Protein AF-A0A1C2DD73-F1 (afdb_monomer)

Radius of gyration: 25.6 Å; Cα contacts (8 Å, |Δi|>4): 747; chains: 1; bounding box: 49×40×92 Å

Structure (mmCIF, N/CA/C/O backbone):
data_AF-A0A1C2DD73-F1
#
_entry.id   AF-A0A1C2DD73-F1
#
loop_
_atom_site.group_PDB
_atom_site.id
_atom_site.type_symbol
_atom_site.label_atom_id
_atom_site.label_alt_id
_atom_site.label_comp_id
_atom_site.label_asym_id
_atom_site.label_entity_id
_atom_site.label_seq_id
_atom_site.pdbx_PDB_ins_code
_atom_site.Cartn_x
_atom_site.Cartn_y
_atom_site.Cartn_z
_atom_site.occupancy
_atom_site.B_iso_or_equiv
_atom_site.auth_seq_id
_atom_site.auth_comp_id
_atom_site.auth_asym_id
_atom_site.auth_atom_id
_atom_site.pdbx_PDB_model_num
ATOM 1 N N . MET A 1 1 ? -9.742 -25.970 50.877 1.00 41.66 1 MET A N 1
ATOM 2 C CA . MET A 1 1 ? -8.625 -25.247 51.519 1.00 41.66 1 MET A CA 1
ATOM 3 C C . MET A 1 1 ? -9.182 -23.904 51.974 1.00 41.66 1 MET A C 1
ATOM 5 O O . MET A 1 1 ? -9.379 -23.023 51.153 1.00 41.66 1 MET A O 1
ATOM 9 N N . THR A 1 2 ? -9.609 -23.800 53.231 1.00 45.81 2 THR A N 1
ATOM 10 C CA . THR A 1 2 ? -10.136 -22.557 53.817 1.00 45.81 2 THR A CA 1
ATOM 11 C C . THR A 1 2 ? -8.989 -21.561 53.948 1.00 45.81 2 THR A C 1
ATOM 13 O O . THR A 1 2 ? -8.053 -21.795 54.710 1.00 45.81 2 THR A O 1
ATOM 16 N N . THR A 1 3 ? -9.012 -20.492 53.158 1.00 54.25 3 THR A N 1
ATOM 17 C CA . THR A 1 3 ? -7.987 -19.444 53.168 1.00 54.25 3 THR A CA 1
ATOM 18 C C . THR A 1 3 ? -7.961 -18.747 54.530 1.00 54.25 3 THR A C 1
ATOM 20 O O . THR A 1 3 ? -8.905 -18.050 54.897 1.00 54.25 3 THR A O 1
ATOM 23 N N . LEU A 1 4 ? -6.869 -18.956 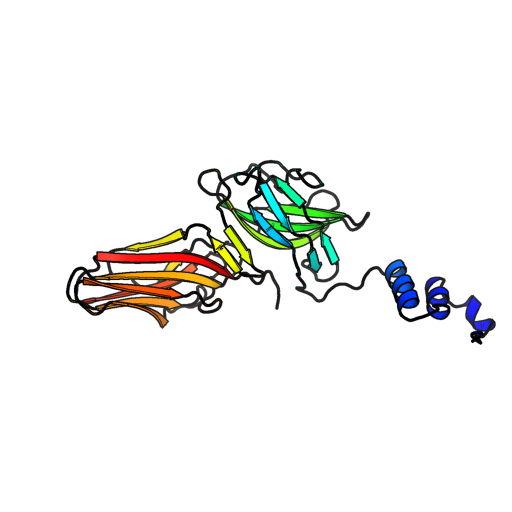55.272 1.00 55.84 4 LEU A N 1
ATOM 24 C CA . LEU A 1 4 ? -6.509 -18.297 56.532 1.00 55.84 4 LEU A CA 1
ATOM 25 C C . LEU A 1 4 ? -6.153 -16.822 56.283 1.00 55.84 4 LEU A C 1
ATOM 27 O O . LEU A 1 4 ? -5.000 -16.413 56.404 1.00 55.84 4 LEU A O 1
ATOM 31 N N . LEU A 1 5 ? -7.126 -16.013 55.875 1.00 61.28 5 LEU A N 1
ATOM 32 C CA . LEU A 1 5 ? -6.920 -14.576 55.734 1.00 61.28 5 LEU A CA 1
ATOM 33 C C . LEU A 1 5 ? -7.122 -13.919 57.092 1.00 61.28 5 LEU A C 1
ATOM 35 O O . LEU A 1 5 ? -8.183 -14.049 57.698 1.00 61.28 5 LEU A O 1
ATOM 39 N N . ASN A 1 6 ? -6.088 -13.234 57.576 1.00 67.19 6 ASN A N 1
ATOM 40 C CA . ASN A 1 6 ? -6.137 -12.510 58.838 1.00 67.19 6 ASN A CA 1
ATOM 41 C C . ASN A 1 6 ? -7.285 -11.475 58.794 1.00 67.19 6 ASN A C 1
ATOM 43 O O . ASN A 1 6 ? -7.230 -10.555 57.970 1.00 67.19 6 ASN A O 1
ATOM 47 N N . PRO A 1 7 ? -8.301 -11.583 59.673 1.00 62.47 7 PRO A N 1
ATOM 48 C CA . PRO A 1 7 ? -9.458 -10.688 59.681 1.00 62.47 7 PRO A CA 1
ATOM 49 C C . PRO A 1 7 ? -9.082 -9.210 59.829 1.00 62.47 7 PRO A C 1
ATOM 51 O O . PRO A 1 7 ? -9.769 -8.343 59.291 1.00 62.47 7 PRO A O 1
ATOM 54 N N . ASN A 1 8 ? -7.953 -8.926 60.487 1.00 62.19 8 ASN A N 1
ATOM 55 C CA . ASN A 1 8 ? -7.470 -7.567 60.728 1.00 62.19 8 ASN A CA 1
ATOM 56 C C . ASN A 1 8 ? -6.889 -6.892 59.473 1.00 62.19 8 ASN A C 1
ATOM 58 O O . ASN A 1 8 ? -6.760 -5.672 59.457 1.00 62.19 8 ASN A O 1
ATOM 62 N N . LEU A 1 9 ? -6.568 -7.648 58.413 1.00 56.62 9 LEU A N 1
ATOM 63 C CA . LEU A 1 9 ? -6.134 -7.087 57.125 1.00 56.62 9 LEU A CA 1
ATOM 64 C C . LEU A 1 9 ? -7.297 -6.858 56.148 1.00 56.62 9 LEU A C 1
ATOM 66 O O . LEU A 1 9 ? -7.172 -6.048 55.235 1.00 56.62 9 LEU A O 1
ATOM 70 N N . ILE A 1 10 ? -8.452 -7.507 56.340 1.00 57.34 10 ILE A N 1
ATOM 71 C CA . ILE A 1 10 ? -9.591 -7.437 55.403 1.00 57.34 10 ILE A CA 1
ATOM 72 C C . ILE A 1 10 ? -10.180 -6.019 55.309 1.00 57.34 10 ILE A C 1
ATOM 74 O O . ILE A 1 10 ? -10.661 -5.635 54.246 1.00 57.34 10 ILE A O 1
ATOM 78 N N . GLY A 1 11 ? -10.106 -5.227 56.383 1.00 59.72 11 GLY A N 1
ATOM 79 C CA . GLY A 1 11 ? -10.574 -3.835 56.401 1.00 59.72 11 GLY A CA 1
ATOM 80 C C . GLY A 1 11 ? -9.663 -2.832 55.680 1.00 59.72 11 GLY A C 1
ATOM 81 O O . GLY A 1 11 ? -10.076 -1.697 55.469 1.00 59.72 11 GLY A O 1
ATOM 82 N N . GLN A 1 12 ? -8.443 -3.231 55.302 1.00 64.88 12 GLN A N 1
ATOM 83 C CA . GLN A 1 12 ? -7.447 -2.367 54.649 1.00 64.88 12 GLN A CA 1
ATOM 84 C C . GLN A 1 12 ? -7.243 -2.695 53.160 1.00 64.88 12 GLN A C 1
ATOM 86 O O . GLN A 1 12 ? -6.507 -1.996 52.466 1.00 64.88 12 GLN A O 1
ATOM 91 N N . ILE A 1 13 ? -7.876 -3.759 52.656 1.00 69.19 13 ILE A N 1
ATOM 92 C CA . ILE A 1 13 ? -7.690 -4.255 51.289 1.00 69.19 13 ILE A CA 1
ATOM 93 C C . ILE A 1 13 ? -8.798 -3.700 50.385 1.00 69.19 13 ILE A C 1
ATOM 95 O O . ILE A 1 13 ? -9.981 -3.758 50.719 1.00 69.19 13 ILE A O 1
ATOM 99 N N . THR A 1 14 ? -8.422 -3.178 49.214 1.00 78.50 14 THR A N 1
ATOM 100 C CA . THR A 1 14 ? -9.373 -2.676 48.209 1.00 78.50 14 THR A CA 1
ATOM 101 C C . THR A 1 14 ? -10.314 -3.784 47.721 1.00 78.50 14 THR A C 1
ATOM 103 O O . THR A 1 14 ? -9.986 -4.970 47.780 1.00 78.50 14 THR A O 1
ATOM 106 N N . ALA A 1 15 ? -11.483 -3.424 47.179 1.00 76.81 15 ALA A N 1
ATOM 107 C CA . ALA A 1 15 ? -12.432 -4.403 46.629 1.00 76.81 15 ALA A CA 1
ATOM 108 C C . ALA A 1 15 ? -11.788 -5.322 45.567 1.00 76.81 15 ALA A C 1
ATOM 110 O O . ALA A 1 15 ? -12.066 -6.523 45.519 1.00 76.81 15 ALA A O 1
ATOM 111 N N . ILE A 1 16 ? -10.863 -4.768 44.776 1.00 78.75 16 ILE A N 1
ATOM 112 C CA . ILE A 1 16 ? -10.070 -5.510 43.792 1.00 78.75 16 ILE A CA 1
ATOM 113 C C . ILE A 1 16 ? -9.103 -6.469 44.492 1.00 78.75 16 ILE A C 1
ATOM 115 O O . ILE A 1 16 ? -9.084 -7.656 44.177 1.00 78.75 16 ILE A O 1
ATOM 119 N N . GLY A 1 17 ? -8.349 -5.988 45.488 1.00 78.31 17 GLY A N 1
ATOM 120 C CA . GLY A 1 17 ? -7.414 -6.822 46.244 1.00 78.31 17 GLY A CA 1
ATOM 121 C C . GLY A 1 17 ? -8.103 -7.991 46.953 1.00 78.31 17 GLY A C 1
ATOM 122 O O . GLY A 1 17 ? -7.574 -9.100 46.968 1.00 78.31 17 GLY A O 1
ATOM 123 N N . LYS A 1 18 ? -9.319 -7.778 47.471 1.00 82.38 18 LYS A N 1
ATOM 124 C CA . LYS A 1 18 ? -10.121 -8.835 48.096 1.00 82.38 18 LYS A CA 1
ATOM 125 C C . LYS A 1 18 ? -10.538 -9.889 47.071 1.00 82.38 18 LYS A C 1
ATOM 127 O O . LYS A 1 18 ? -10.373 -11.073 47.336 1.00 82.38 18 LYS A O 1
ATOM 132 N N . SER A 1 19 ? -11.008 -9.454 45.902 1.00 82.00 19 SER A N 1
ATOM 133 C CA . SER A 1 19 ? -11.436 -10.341 44.812 1.00 82.00 19 SER A CA 1
ATOM 134 C C . SER A 1 19 ? -10.279 -11.178 44.257 1.00 82.00 19 SER A C 1
ATOM 136 O O . SER A 1 19 ? -10.453 -12.366 43.991 1.00 82.00 19 SER A O 1
ATOM 138 N N . LEU A 1 20 ? -9.081 -10.588 44.161 1.00 83.88 20 LEU A N 1
ATOM 139 C CA . LEU A 1 20 ? -7.868 -11.273 43.713 1.00 83.88 20 LEU A CA 1
ATOM 140 C C . LEU A 1 20 ? -7.423 -12.357 44.700 1.00 83.88 20 LEU A C 1
ATOM 142 O O . LEU A 1 20 ? -7.058 -13.462 44.311 1.00 83.88 20 LEU A O 1
ATOM 146 N N . LEU A 1 21 ? -7.490 -12.040 45.992 1.00 84.56 21 LEU A N 1
ATOM 147 C CA . LEU A 1 21 ? -7.078 -12.924 47.077 1.00 84.56 21 LEU A CA 1
ATOM 148 C C . LEU A 1 21 ? -8.034 -14.109 47.278 1.00 84.56 21 LEU A C 1
ATOM 150 O O . LEU A 1 21 ? -7.629 -15.152 47.785 1.00 84.56 21 LEU A O 1
ATOM 154 N N . THR A 1 22 ? -9.294 -13.952 46.870 1.00 85.88 22 THR A N 1
ATOM 155 C CA . THR A 1 22 ? -10.318 -15.005 46.903 1.00 85.88 22 THR A CA 1
ATOM 156 C C . THR A 1 22 ? -10.484 -15.746 45.574 1.00 85.88 22 THR A C 1
ATOM 158 O O . THR A 1 22 ? -11.377 -16.584 45.460 1.00 85.88 22 THR A O 1
ATOM 161 N N . ALA A 1 23 ? -9.671 -15.447 44.556 1.00 85.88 23 ALA A N 1
ATOM 162 C CA . ALA A 1 23 ? -9.770 -16.103 43.259 1.00 85.88 23 ALA A CA 1
ATOM 163 C C . ALA A 1 23 ? -9.499 -17.612 43.379 1.00 85.88 23 ALA A C 1
ATOM 165 O O . ALA A 1 23 ? -8.478 -18.041 43.914 1.00 85.88 23 ALA A O 1
ATOM 166 N N . ALA A 1 24 ? -10.414 -18.431 42.854 1.00 87.50 24 ALA A N 1
ATOM 167 C CA . ALA A 1 24 ? -10.347 -19.889 42.988 1.00 87.50 24 ALA A CA 1
ATOM 168 C C . ALA A 1 24 ? -9.189 -20.532 42.201 1.00 87.50 24 ALA A C 1
ATOM 170 O O . ALA A 1 24 ? -8.811 -21.671 42.471 1.00 87.50 24 ALA A O 1
ATOM 171 N N . ASN A 1 25 ? -8.653 -19.828 41.201 1.00 85.19 25 ASN A N 1
ATOM 172 C CA . ASN A 1 25 ? -7.534 -20.246 40.365 1.00 85.19 25 ASN A CA 1
ATOM 173 C C . ASN A 1 25 ? -6.943 -19.033 39.622 1.00 85.19 25 ASN A C 1
ATOM 175 O O . ASN A 1 25 ? -7.456 -17.915 39.704 1.00 85.19 25 ASN A O 1
ATOM 179 N N . SER A 1 26 ? -5.869 -19.267 38.868 1.00 82.00 26 SER A N 1
ATOM 180 C CA . SER A 1 26 ? -5.201 -18.237 38.070 1.00 82.00 26 SER A CA 1
ATOM 181 C C . SER A 1 26 ? -6.094 -17.619 36.988 1.00 82.00 26 SER A C 1
ATOM 183 O O . SER A 1 26 ? -5.912 -16.446 36.686 1.00 82.00 26 SER A O 1
ATOM 185 N N . SER A 1 27 ? -7.070 -18.347 36.434 1.00 81.38 27 SER A N 1
ATOM 186 C CA . SER A 1 27 ? -8.023 -17.794 35.458 1.00 81.38 27 SER A CA 1
ATOM 187 C C . SER A 1 27 ? -8.956 -16.776 36.110 1.00 81.38 27 SER A C 1
ATOM 189 O O . SER A 1 27 ? -9.037 -15.645 35.654 1.00 81.38 27 SER A O 1
ATOM 191 N N . ALA A 1 28 ? -9.567 -17.125 37.242 1.00 81.38 28 ALA A N 1
ATOM 192 C CA . ALA A 1 28 ? -10.448 -16.219 37.977 1.00 81.38 28 ALA A CA 1
ATOM 193 C C . ALA A 1 28 ? -9.706 -14.967 38.485 1.00 81.38 28 ALA A C 1
ATOM 195 O O . ALA A 1 28 ? -10.267 -13.876 38.514 1.00 81.38 28 ALA A O 1
ATOM 196 N N . ALA A 1 29 ? -8.427 -15.099 38.861 1.00 81.25 29 ALA A N 1
ATOM 197 C CA . ALA A 1 29 ? -7.600 -13.952 39.237 1.00 81.25 29 ALA A CA 1
ATOM 198 C C . ALA A 1 29 ? -7.344 -13.020 38.041 1.00 81.25 29 ALA A C 1
ATOM 200 O O . ALA A 1 29 ? -7.324 -11.799 38.202 1.00 81.25 29 ALA A O 1
ATOM 201 N N . ARG A 1 30 ? -7.177 -13.588 36.839 1.00 77.75 30 ARG A N 1
ATOM 202 C CA . ARG A 1 30 ? -7.048 -12.819 35.598 1.00 77.75 30 ARG A CA 1
ATOM 203 C C . ARG A 1 30 ? -8.339 -12.090 35.246 1.00 77.75 30 ARG A C 1
ATOM 205 O O . ARG A 1 30 ? -8.250 -10.908 34.949 1.00 77.75 30 ARG A O 1
ATOM 212 N N . ASP A 1 31 ? -9.498 -12.730 35.377 1.00 79.81 31 ASP A N 1
ATOM 213 C CA . ASP A 1 31 ? -10.796 -12.090 35.112 1.00 79.81 31 ASP A CA 1
ATOM 214 C C . ASP A 1 31 ? -11.022 -10.876 36.032 1.00 79.81 31 ASP A C 1
ATOM 216 O O . ASP A 1 31 ? -11.480 -9.822 35.594 1.00 79.81 31 ASP A O 1
ATOM 220 N N . VAL A 1 32 ? -10.633 -10.987 37.310 1.00 78.75 32 VAL A N 1
ATOM 221 C CA . VAL A 1 32 ? -10.690 -9.876 38.277 1.00 78.75 32 VAL A CA 1
ATOM 222 C C . VAL A 1 32 ? -9.765 -8.723 37.873 1.00 78.75 32 VAL A C 1
ATOM 224 O O . VAL A 1 32 ? -10.157 -7.563 37.989 1.00 78.75 32 VAL A O 1
ATOM 227 N N . LEU A 1 33 ? -8.548 -9.017 37.406 1.00 71.44 33 LEU A N 1
ATOM 228 C CA . LEU A 1 33 ? -7.601 -8.003 36.924 1.00 71.44 33 LEU A CA 1
ATOM 229 C C . LEU A 1 33 ? -8.082 -7.341 35.630 1.00 71.44 33 LEU A C 1
ATOM 231 O O . LEU A 1 33 ? -7.995 -6.124 35.506 1.00 71.44 33 LEU A O 1
ATOM 235 N N . GLU A 1 34 ? -8.620 -8.126 34.701 1.00 69.50 34 GLU A N 1
ATOM 236 C CA . GLU A 1 34 ? -9.130 -7.668 33.408 1.00 69.50 34 GLU A CA 1
ATOM 237 C C . GLU A 1 34 ? -10.369 -6.780 33.573 1.00 69.50 34 GLU A C 1
ATOM 239 O O . GLU A 1 34 ? -10.482 -5.744 32.921 1.00 69.50 34 GLU A O 1
ATOM 244 N N . LEU A 1 35 ? -11.244 -7.105 34.528 1.00 65.31 35 LEU A N 1
ATOM 245 C CA . LEU A 1 35 ? -12.387 -6.268 34.894 1.00 65.31 35 LEU A CA 1
ATOM 246 C C . LEU A 1 35 ? -11.974 -4.975 35.621 1.00 65.31 35 LEU A C 1
ATOM 248 O O . LEU A 1 35 ? -12.658 -3.959 35.510 1.00 65.31 35 LEU A O 1
ATOM 252 N N . ALA A 1 36 ? -10.874 -5.003 36.379 1.00 57.47 36 ALA A N 1
ATOM 253 C CA . ALA A 1 36 ? -10.438 -3.885 37.216 1.00 57.47 36 ALA A CA 1
ATOM 254 C C . ALA A 1 36 ? -9.478 -2.901 36.518 1.00 57.47 36 ALA A C 1
ATOM 256 O O . ALA A 1 36 ? -9.485 -1.717 36.849 1.00 57.47 36 ALA A O 1
ATOM 257 N N . TYR A 1 37 ? -8.650 -3.378 35.584 1.00 54.78 37 TYR A N 1
ATOM 258 C CA . TYR A 1 37 ? -7.596 -2.598 34.914 1.00 54.78 37 TYR A CA 1
ATOM 259 C C . TYR A 1 37 ? -7.675 -2.679 33.379 1.00 54.78 37 TYR A C 1
ATOM 261 O O . TYR A 1 37 ? -6.880 -2.036 32.695 1.00 54.78 37 TYR A O 1
ATOM 269 N N . GLY A 1 38 ? -8.641 -3.424 32.831 1.00 62.06 38 GLY A N 1
ATOM 270 C CA . GLY A 1 38 ? -8.718 -3.742 31.408 1.00 62.06 38 GLY A CA 1
ATOM 271 C C . GLY A 1 38 ? -7.770 -4.876 31.009 1.00 62.06 38 GLY A C 1
ATOM 272 O O . GLY A 1 38 ? -6.868 -5.271 31.752 1.00 62.06 38 GLY A O 1
ATOM 273 N N . THR A 1 39 ? -7.963 -5.412 29.805 1.00 67.75 39 THR A N 1
ATOM 274 C CA . THR A 1 39 ? -6.985 -6.298 29.159 1.00 67.75 39 THR A CA 1
ATOM 275 C C . THR A 1 39 ? -5.629 -5.601 29.087 1.00 67.75 39 THR A C 1
ATOM 277 O O . THR A 1 39 ? -5.549 -4.473 28.601 1.00 67.75 39 THR A O 1
ATOM 280 N N . ALA A 1 40 ? -4.558 -6.277 29.515 1.00 75.88 40 ALA A N 1
ATOM 281 C CA . ALA A 1 40 ? -3.204 -5.753 29.353 1.00 75.88 40 ALA A CA 1
ATOM 282 C C . ALA A 1 40 ? -2.937 -5.406 27.872 1.00 75.88 40 ALA A C 1
ATOM 284 O O . ALA A 1 40 ? -3.324 -6.188 26.991 1.00 75.88 40 ALA A O 1
ATOM 285 N N . PRO A 1 41 ? -2.295 -4.261 27.578 1.00 81.19 41 PRO A N 1
ATOM 286 C CA . PRO A 1 41 ? -2.008 -3.880 26.207 1.00 81.19 41 PRO A CA 1
ATOM 287 C C . PRO A 1 41 ? -1.098 -4.914 25.543 1.00 81.19 41 PRO A C 1
ATOM 289 O O . PRO A 1 41 ? -0.179 -5.460 26.161 1.00 81.19 41 PRO A O 1
ATOM 292 N N . TYR A 1 42 ? -1.362 -5.197 24.272 1.00 87.50 42 TYR A N 1
ATOM 293 C CA . TYR A 1 42 ? -0.476 -5.995 23.447 1.00 87.50 42 TYR A CA 1
ATOM 294 C C . TYR A 1 42 ? 0.877 -5.287 23.314 1.00 87.5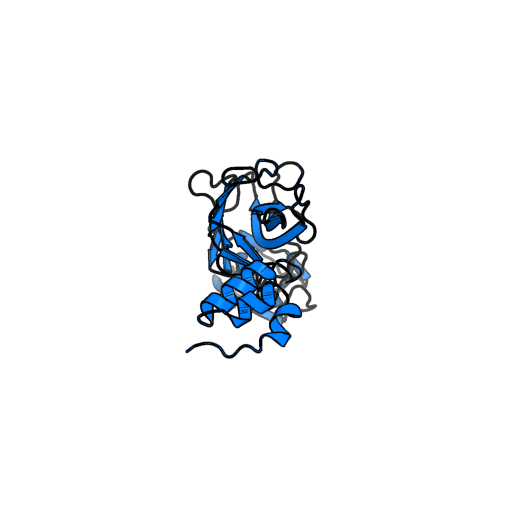0 42 TYR A C 1
ATOM 296 O O . TYR A 1 42 ? 0.929 -4.054 23.363 1.00 87.50 42 TYR A O 1
ATOM 304 N N . PRO A 1 43 ? 1.972 -6.037 23.089 1.00 88.00 43 PRO A N 1
ATOM 305 C CA . PRO A 1 43 ? 3.265 -5.431 22.813 1.00 88.00 43 PRO A CA 1
ATOM 306 C C . PRO A 1 43 ? 3.161 -4.378 21.698 1.00 88.00 43 PRO A C 1
ATOM 308 O O . PRO A 1 43 ? 2.424 -4.605 20.727 1.00 88.00 43 PRO A O 1
ATOM 311 N N . PRO A 1 44 ? 3.897 -3.255 21.794 1.00 88.06 44 PRO A N 1
ATOM 312 C CA . PRO A 1 44 ? 3.932 -2.258 20.737 1.00 88.06 44 PRO A CA 1
ATOM 313 C C . PRO A 1 44 ? 4.210 -2.903 19.381 1.00 88.06 44 PRO A C 1
ATOM 315 O O . PRO A 1 44 ? 5.095 -3.746 19.240 1.00 88.06 44 PRO A O 1
ATOM 318 N N . GLY A 1 45 ? 3.413 -2.530 18.385 1.00 89.00 45 GLY A N 1
ATOM 319 C CA . GLY A 1 45 ? 3.522 -3.106 17.054 1.00 89.00 45 GLY A CA 1
ATOM 320 C C . GLY A 1 45 ? 2.762 -4.421 16.870 1.00 89.00 45 GLY A C 1
ATOM 321 O O . GLY A 1 45 ? 2.728 -4.896 15.744 1.00 89.00 45 GLY A O 1
ATOM 322 N N . HIS A 1 46 ? 2.064 -4.979 17.864 1.00 93.06 46 HIS A N 1
ATOM 323 C CA . HIS A 1 46 ? 1.265 -6.195 17.663 1.00 93.06 46 HIS A CA 1
ATOM 324 C C . HIS A 1 46 ? 0.176 -6.007 16.593 1.00 93.06 46 HIS A C 1
ATOM 326 O O . HIS A 1 46 ? -0.603 -5.058 16.652 1.00 93.06 46 HIS A O 1
ATOM 332 N N . LEU A 1 47 ? 0.106 -6.923 15.624 1.00 95.19 47 LEU A N 1
ATOM 333 C CA . LEU A 1 47 ? -0.952 -6.990 14.613 1.00 95.19 47 LEU A CA 1
ATOM 334 C C . LEU A 1 47 ? -1.125 -8.444 14.170 1.00 95.19 47 LEU A C 1
ATOM 336 O O . LEU A 1 47 ? -0.159 -9.083 13.739 1.00 95.19 47 LEU A O 1
ATOM 340 N N . ASN A 1 48 ? -2.349 -8.955 14.279 1.00 94.38 48 ASN A N 1
ATOM 341 C CA . ASN A 1 48 ? -2.745 -10.296 13.867 1.00 94.38 48 ASN A CA 1
ATOM 342 C C . ASN A 1 48 ? -4.144 -10.257 13.229 1.00 94.38 48 ASN A C 1
ATOM 344 O O . ASN A 1 48 ? -5.031 -9.570 13.731 1.00 94.38 48 ASN A O 1
ATOM 348 N N . GLY A 1 49 ? -4.333 -10.975 12.119 1.00 95.88 49 GLY A N 1
ATOM 349 C CA . GLY A 1 49 ? -5.532 -10.829 11.290 1.00 95.88 49 GLY A CA 1
ATOM 350 C C . GLY A 1 49 ? -5.568 -9.459 10.610 1.00 95.88 49 GLY A C 1
ATOM 351 O O . GLY A 1 49 ? -4.526 -8.967 10.166 1.00 95.88 49 GLY A O 1
ATOM 352 N N . LEU A 1 50 ? -6.756 -8.844 10.549 1.00 97.38 50 LEU A N 1
ATOM 353 C CA . LEU A 1 50 ? -6.972 -7.521 9.937 1.00 97.38 50 LEU A CA 1
ATOM 354 C C . LEU A 1 50 ? -6.466 -7.450 8.486 1.00 97.38 50 LEU A C 1
ATOM 356 O O . LEU A 1 50 ? -5.963 -6.421 8.030 1.00 97.38 50 LEU A O 1
ATOM 360 N N . GLU A 1 51 ? -6.545 -8.577 7.779 1.00 97.62 51 GLU A N 1
ATOM 361 C CA . GLU A 1 51 ? -6.190 -8.659 6.367 1.00 97.62 51 GLU A CA 1
ATOM 362 C C . GLU A 1 51 ? -7.256 -7.950 5.537 1.00 97.62 51 GLU A C 1
ATOM 364 O O . GLU A 1 51 ? -8.454 -8.118 5.766 1.00 97.62 51 GLU A O 1
ATOM 369 N N . LEU A 1 52 ? -6.795 -7.137 4.595 1.00 98.38 52 LEU A N 1
ATOM 370 C CA . LEU A 1 52 ? -7.603 -6.363 3.674 1.00 98.38 52 LEU A CA 1
ATOM 371 C C . LEU A 1 52 ? -7.859 -7.175 2.405 1.00 98.38 52 LEU A C 1
ATOM 373 O O . LEU A 1 52 ? -6.980 -7.884 1.905 1.00 98.38 52 LEU A O 1
ATOM 377 N N . SER A 1 53 ? -9.039 -6.996 1.830 1.00 98.19 53 SER A N 1
ATOM 378 C CA . SER A 1 53 ? -9.383 -7.525 0.515 1.00 98.19 53 SER A CA 1
ATOM 379 C C . SER A 1 53 ? -10.392 -6.620 -0.183 1.00 98.19 53 SER A C 1
ATOM 381 O O . SER A 1 53 ? -11.101 -5.844 0.459 1.00 98.19 53 SER A O 1
ATOM 383 N N . ASN A 1 54 ? -10.440 -6.687 -1.512 1.00 98.25 54 ASN A N 1
ATOM 384 C CA . ASN A 1 54 ? -11.536 -6.084 -2.264 1.00 98.25 54 ASN A CA 1
ATOM 385 C C . ASN A 1 54 ? -12.835 -6.832 -1.938 1.00 98.25 54 ASN A C 1
ATOM 387 O O . ASN A 1 54 ? -12.831 -8.066 -1.920 1.00 98.25 54 ASN A O 1
ATOM 391 N N . ASN A 1 55 ? -13.932 -6.103 -1.730 1.00 97.81 55 ASN A N 1
ATOM 392 C CA . ASN A 1 55 ? -15.216 -6.736 -1.460 1.00 97.81 55 ASN A CA 1
ATOM 393 C C . ASN A 1 55 ? -15.698 -7.575 -2.655 1.00 97.81 55 ASN A C 1
ATOM 395 O O . ASN A 1 55 ? -15.462 -7.247 -3.819 1.00 97.81 55 ASN A O 1
ATOM 399 N N . THR A 1 56 ? -16.374 -8.684 -2.362 1.00 93.88 56 THR A N 1
ATOM 400 C CA . THR A 1 56 ? -16.831 -9.627 -3.397 1.00 93.88 56 THR A CA 1
ATOM 401 C C . THR A 1 56 ? -18.098 -9.182 -4.133 1.00 93.88 56 THR A C 1
ATOM 403 O O . THR A 1 56 ? -18.289 -9.580 -5.281 1.00 93.88 56 THR A O 1
ATOM 406 N N . ALA A 1 57 ? -18.942 -8.359 -3.505 1.00 95.44 57 ALA A N 1
ATOM 407 C CA . ALA A 1 57 ? -20.171 -7.821 -4.086 1.00 95.44 57 ALA A CA 1
ATOM 408 C C . ALA A 1 57 ? -19.950 -6.456 -4.766 1.00 95.44 57 ALA A C 1
ATOM 410 O O . ALA A 1 57 ? -20.467 -6.240 -5.860 1.00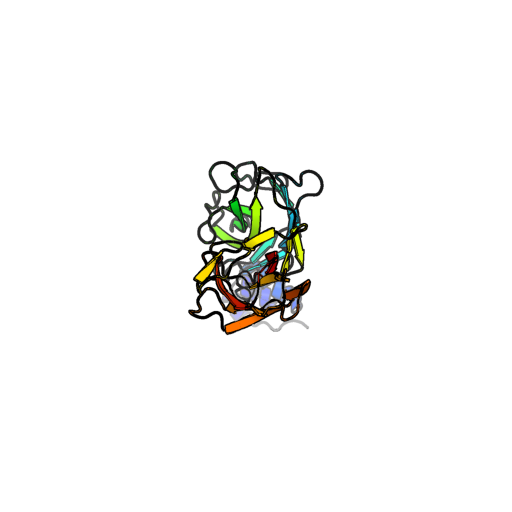 95.44 57 ALA A O 1
ATOM 411 N N . ASP A 1 58 ? -19.146 -5.574 -4.164 1.00 96.44 58 ASP A N 1
ATOM 412 C CA . ASP A 1 58 ? -18.733 -4.280 -4.722 1.00 96.44 58 ASP A CA 1
ATOM 413 C C . ASP A 1 58 ? -17.211 -4.085 -4.619 1.00 96.44 58 ASP A C 1
ATOM 415 O O . ASP A 1 58 ? -16.679 -3.372 -3.770 1.00 96.44 58 ASP A O 1
ATOM 419 N N . ALA A 1 59 ? -16.478 -4.694 -5.549 1.00 95.81 59 ALA A N 1
ATOM 420 C CA . ALA A 1 59 ? -15.028 -4.528 -5.624 1.00 95.81 59 ALA A CA 1
ATOM 421 C C . ALA A 1 59 ? -14.584 -3.113 -6.052 1.00 95.81 59 ALA A C 1
ATOM 423 O O . ALA A 1 59 ? -13.382 -2.843 -6.050 1.00 95.81 59 ALA A O 1
ATOM 424 N N . VAL A 1 60 ? -15.509 -2.239 -6.476 1.00 97.25 60 VAL A N 1
ATOM 425 C CA . VAL A 1 60 ? -15.189 -0.906 -7.006 1.00 97.25 60 VAL A CA 1
ATOM 426 C C . VAL A 1 60 ? -14.983 0.083 -5.870 1.00 97.25 60 VAL A C 1
ATOM 428 O O . VAL A 1 60 ? -14.065 0.904 -5.955 1.00 97.25 60 VAL A O 1
ATOM 431 N N . ASN A 1 61 ? -15.805 0.013 -4.823 1.00 96.75 61 ASN A N 1
ATOM 432 C CA . ASN A 1 61 ? -15.819 1.015 -3.754 1.00 96.75 61 ASN A CA 1
ATOM 433 C C . ASN A 1 61 ? -15.655 0.434 -2.348 1.00 96.75 61 ASN A C 1
ATOM 435 O O . ASN A 1 61 ? -15.325 1.196 -1.434 1.00 96.75 61 ASN A O 1
ATOM 439 N N . ASP A 1 62 ? -15.810 -0.881 -2.179 1.00 97.94 62 ASP A N 1
ATOM 440 C CA . ASP A 1 62 ? -15.850 -1.489 -0.856 1.00 97.94 62 ASP A CA 1
ATOM 441 C C . ASP A 1 62 ? -14.595 -2.314 -0.557 1.00 97.94 62 ASP A C 1
ATOM 443 O O . ASP A 1 62 ? -14.043 -3.038 -1.397 1.00 97.94 62 ASP A O 1
ATOM 447 N N . ILE A 1 63 ? -14.155 -2.205 0.695 1.00 97.88 63 ILE A N 1
ATOM 448 C CA . ILE A 1 63 ? -13.071 -3.002 1.261 1.00 97.88 63 ILE A CA 1
ATOM 449 C C . ILE A 1 63 ? -13.619 -3.920 2.348 1.00 97.88 63 ILE A C 1
ATOM 451 O O . ILE A 1 63 ? -14.406 -3.501 3.200 1.00 97.88 63 ILE A O 1
ATOM 455 N N . ASP A 1 64 ? -13.157 -5.164 2.338 1.00 98.44 64 ASP A N 1
ATOM 456 C CA . ASP A 1 64 ? -13.390 -6.131 3.402 1.00 98.44 64 ASP A CA 1
ATOM 457 C C . ASP A 1 64 ? -12.148 -6.229 4.279 1.00 98.44 64 ASP A C 1
ATOM 459 O O . ASP A 1 64 ? -11.015 -6.267 3.785 1.00 98.44 64 ASP A O 1
ATOM 463 N N . VAL A 1 65 ? -12.368 -6.302 5.588 1.00 98.31 65 VAL A N 1
ATOM 464 C CA . VAL A 1 65 ? -11.316 -6.533 6.575 1.00 98.31 65 VAL A CA 1
ATOM 465 C C . VAL A 1 65 ? -11.675 -7.750 7.405 1.00 98.31 65 VAL A C 1
ATOM 467 O O . VAL A 1 65 ? -12.765 -7.833 7.976 1.00 98.31 65 VAL A O 1
ATOM 470 N N . ALA A 1 66 ? -10.751 -8.705 7.473 1.00 98.25 66 ALA A N 1
ATOM 471 C CA . ALA A 1 66 ? -10.893 -9.882 8.315 1.00 98.25 66 ALA A CA 1
ATOM 472 C C . ALA A 1 66 ? -10.871 -9.504 9.803 1.00 98.25 66 ALA A C 1
ATOM 474 O O . ALA A 1 66 ? -10.238 -8.527 10.205 1.00 98.25 66 ALA A O 1
ATOM 475 N N . ALA A 1 67 ? -11.510 -10.325 10.639 1.00 98.06 67 ALA A N 1
ATOM 476 C CA . ALA A 1 67 ? -11.422 -10.161 12.083 1.00 98.06 67 ALA A CA 1
ATOM 477 C C . ALA A 1 67 ? -9.960 -10.225 12.552 1.00 98.06 67 ALA A C 1
ATOM 479 O O . ALA A 1 67 ? -9.123 -10.922 11.967 1.00 98.06 67 ALA A O 1
ATOM 480 N N . GLY A 1 68 ? -9.644 -9.507 13.621 1.00 96.88 68 GLY A N 1
ATOM 481 C CA . GLY A 1 68 ? -8.295 -9.507 14.155 1.00 96.88 68 GLY A CA 1
ATOM 482 C C . GLY A 1 68 ? -8.093 -8.527 15.291 1.00 96.88 68 GLY A C 1
ATOM 483 O O . GLY A 1 68 ? -9.022 -7.884 15.784 1.00 96.88 68 GLY A O 1
ATOM 484 N N . VAL A 1 69 ? -6.840 -8.436 15.712 1.00 95.38 69 VAL A N 1
ATOM 485 C CA . VAL A 1 69 ? -6.426 -7.637 16.859 1.00 95.38 69 VAL A CA 1
ATOM 486 C C . VAL A 1 69 ? -5.132 -6.902 16.563 1.00 95.38 69 VAL A C 1
ATOM 488 O O . VAL A 1 69 ? -4.255 -7.393 15.844 1.00 95.38 69 VAL A O 1
ATOM 491 N N . CYS A 1 70 ? -4.989 -5.713 17.133 1.00 95.25 70 CYS A N 1
ATOM 492 C CA . CYS A 1 70 ? -3.734 -4.986 17.081 1.00 95.25 70 CYS A CA 1
ATOM 493 C C . CYS A 1 70 ? -3.545 -4.063 18.287 1.00 95.25 70 CYS A C 1
ATOM 495 O O . CYS A 1 70 ? -4.509 -3.688 18.952 1.00 95.25 70 CYS A O 1
ATOM 497 N N . SER A 1 71 ? -2.293 -3.705 18.570 1.00 93.94 71 SER A N 1
ATOM 498 C CA . SER A 1 71 ? -1.996 -2.585 19.464 1.00 93.94 71 SER A CA 1
ATOM 499 C C . SER A 1 71 ? -2.265 -1.277 18.719 1.00 93.94 71 SER A C 1
ATOM 501 O O . SER A 1 71 ? -1.952 -1.177 17.528 1.00 93.94 71 SER A O 1
ATOM 503 N N . ASP A 1 72 ? -2.775 -0.257 19.398 1.00 93.00 72 ASP A N 1
ATOM 504 C CA . ASP A 1 72 ? -2.855 1.087 18.827 1.00 93.00 72 ASP A CA 1
ATOM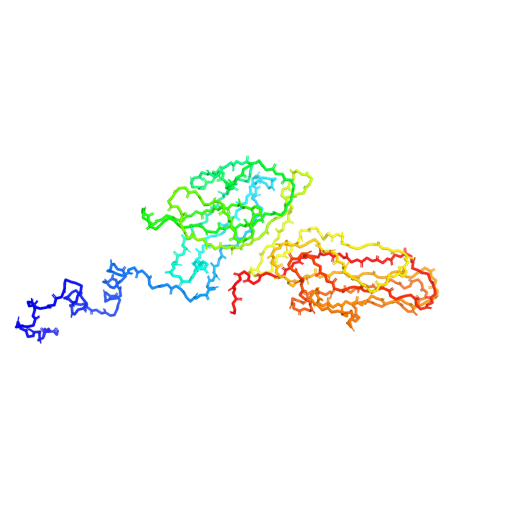 505 C C . ASP A 1 72 ? -1.453 1.649 18.495 1.00 93.00 72 ASP A C 1
ATOM 507 O O . ASP A 1 72 ? -0.418 1.040 18.799 1.00 93.00 72 ASP A O 1
ATOM 511 N N . SER A 1 73 ? -1.414 2.813 17.844 1.00 89.81 73 SER A N 1
ATOM 512 C CA . SER A 1 73 ? -0.177 3.485 17.432 1.00 89.81 73 SER A CA 1
ATOM 513 C C . SER A 1 73 ? 0.723 3.904 18.599 1.00 89.81 73 SER A C 1
ATOM 515 O O . SER A 1 73 ? 1.930 4.027 18.398 1.00 89.81 73 SER A O 1
ATOM 517 N N . THR A 1 74 ? 0.173 4.081 19.805 1.00 88.12 74 THR A N 1
ATOM 518 C CA . THR A 1 74 ? 0.943 4.400 21.020 1.00 88.12 74 THR A CA 1
ATOM 519 C C . THR A 1 74 ? 1.351 3.163 21.828 1.00 88.12 74 THR A C 1
ATOM 521 O O . THR A 1 74 ? 2.226 3.260 22.687 1.00 88.12 74 THR A O 1
ATOM 524 N N . GLY A 1 75 ? 0.767 1.993 21.540 1.00 85.56 75 GLY A N 1
ATOM 525 C CA . GLY A 1 75 ? 1.011 0.747 22.275 1.00 85.56 75 GLY A CA 1
ATOM 526 C C . GLY A 1 75 ? 0.346 0.695 23.656 1.00 85.56 75 GLY A C 1
ATOM 527 O O . GLY A 1 75 ? 0.760 -0.096 24.500 1.00 85.56 75 GLY A O 1
ATOM 528 N N . ILE A 1 76 ? -0.654 1.544 23.899 1.00 86.62 76 ILE A N 1
ATOM 529 C CA . ILE A 1 76 ? -1.352 1.699 25.182 1.00 86.62 76 ILE A CA 1
ATOM 530 C C . ILE A 1 76 ? -2.704 0.970 25.173 1.00 86.62 76 ILE A C 1
ATOM 532 O O . ILE A 1 76 ? -3.201 0.592 26.233 1.00 86.62 76 ILE A O 1
ATOM 536 N N . ALA A 1 77 ? -3.301 0.744 24.001 1.00 89.88 77 ALA A N 1
ATOM 537 C CA . ALA A 1 77 ? -4.625 0.148 23.872 1.00 89.88 77 ALA A CA 1
ATOM 538 C C . ALA A 1 77 ? -4.680 -0.998 22.859 1.00 89.88 77 ALA A C 1
ATOM 540 O O . ALA A 1 77 ? -3.955 -1.029 21.863 1.00 89.88 77 ALA A O 1
ATOM 541 N N . ASN A 1 78 ? -5.612 -1.918 23.104 1.00 92.69 78 ASN A N 1
ATOM 542 C CA . ASN A 1 78 ? -5.918 -3.030 22.213 1.00 92.69 78 ASN A CA 1
ATOM 543 C C . ASN A 1 78 ? -7.123 -2.678 21.352 1.00 92.69 78 ASN A C 1
ATOM 545 O O . ASN A 1 78 ? -8.192 -2.370 21.875 1.00 92.69 78 ASN A O 1
ATOM 549 N N . ILE A 1 79 ? -6.964 -2.772 20.036 1.00 94.94 79 ILE A N 1
ATOM 550 C CA . ILE A 1 79 ? -8.056 -2.634 19.078 1.00 94.94 79 ILE A CA 1
ATOM 551 C C . ILE A 1 79 ? -8.442 -4.043 18.630 1.00 94.94 79 ILE A C 1
ATOM 553 O O . ILE A 1 79 ? -7.642 -4.737 17.999 1.00 94.94 79 ILE A O 1
ATOM 557 N N . VAL A 1 80 ? -9.656 -4.464 18.983 1.00 95.81 80 VAL A N 1
ATOM 558 C CA . VAL A 1 80 ? -10.227 -5.766 18.618 1.00 95.81 80 VAL A CA 1
ATOM 559 C C . VAL A 1 80 ? -11.343 -5.517 17.619 1.00 95.81 80 VAL A C 1
ATOM 561 O O . VAL A 1 80 ? -12.346 -4.892 17.951 1.00 95.81 80 VAL A O 1
ATOM 564 N N . LEU A 1 81 ? -11.168 -5.996 16.392 1.00 96.75 81 LEU A N 1
ATOM 565 C CA . LEU A 1 81 ? -12.096 -5.744 15.298 1.00 96.75 81 LEU A CA 1
ATOM 566 C C . LEU A 1 81 ? -12.714 -7.058 14.818 1.00 96.75 81 LEU A C 1
ATOM 568 O O . LEU A 1 81 ? -12.004 -8.024 14.526 1.00 96.75 81 LEU A O 1
ATOM 572 N N . GLY A 1 82 ? -14.042 -7.088 14.714 1.00 97.50 82 GLY A N 1
ATOM 573 C CA . GLY A 1 82 ? -14.743 -8.141 13.982 1.00 97.50 82 GLY A CA 1
ATOM 574 C C . GLY A 1 82 ? -14.528 -8.009 12.473 1.00 97.50 82 GLY A C 1
ATOM 575 O O . GLY A 1 82 ? -14.113 -6.960 11.988 1.00 97.50 82 GLY A O 1
ATOM 576 N N . ALA A 1 83 ? -14.827 -9.066 11.719 1.00 97.69 83 ALA A N 1
ATOM 577 C CA . ALA A 1 83 ? -14.823 -8.961 10.264 1.00 97.69 83 ALA A CA 1
ATOM 578 C C . ALA A 1 83 ? -15.889 -7.948 9.827 1.00 97.69 83 ALA A C 1
ATOM 580 O O . ALA A 1 83 ? -17.013 -7.977 10.335 1.00 97.69 83 ALA A O 1
ATOM 581 N N . MET A 1 84 ? -15.539 -7.052 8.908 1.00 97.94 84 MET A N 1
ATOM 582 C CA . MET A 1 84 ? -16.458 -6.016 8.450 1.00 97.94 84 MET A CA 1
ATOM 583 C C . MET A 1 84 ? -16.124 -5.522 7.047 1.00 97.94 84 MET A C 1
ATOM 585 O O . MET A 1 84 ? -14.969 -5.531 6.621 1.00 97.94 84 MET A O 1
ATOM 589 N N . THR A 1 85 ? -17.160 -5.040 6.372 1.00 98.31 85 THR A N 1
ATOM 590 C CA . THR A 1 85 ? -17.082 -4.361 5.078 1.00 98.31 85 THR A CA 1
ATOM 591 C C . THR A 1 85 ? -17.230 -2.866 5.302 1.00 98.31 85 THR A C 1
ATOM 593 O O . THR A 1 85 ? -18.049 -2.444 6.125 1.00 98.31 85 THR A O 1
ATOM 596 N N . LYS A 1 86 ? -16.487 -2.044 4.564 1.00 98.00 86 LYS A N 1
ATOM 597 C CA . LYS A 1 86 ? -16.674 -0.592 4.564 1.00 98.00 86 LYS A CA 1
ATOM 598 C C . LYS A 1 86 ? -16.603 -0.008 3.175 1.00 98.00 86 LYS A C 1
ATOM 600 O O . LYS A 1 86 ? -15.798 -0.438 2.355 1.00 98.00 86 LYS A O 1
ATOM 605 N N . ARG A 1 87 ? -17.392 1.043 2.980 1.00 97.56 87 ARG A N 1
ATOM 606 C CA . ARG A 1 87 ? -17.482 1.753 1.713 1.00 97.56 87 ARG A CA 1
ATOM 607 C C . ARG A 1 87 ? -16.560 2.960 1.691 1.00 97.56 87 ARG A C 1
ATOM 609 O O . ARG A 1 87 ? -16.612 3.797 2.593 1.00 97.56 87 ARG A O 1
ATOM 616 N N . MET A 1 88 ? -15.720 3.079 0.673 1.00 97.44 88 MET A N 1
ATOM 617 C CA . MET A 1 88 ? -14.828 4.235 0.522 1.00 97.44 88 MET A CA 1
ATOM 618 C C . MET A 1 88 ? -15.506 5.428 -0.158 1.00 97.44 88 MET A C 1
ATOM 620 O O . MET A 1 88 ? -15.011 6.547 -0.064 1.00 97.44 88 MET A O 1
ATOM 624 N N . ASP A 1 89 ? -16.643 5.210 -0.818 1.00 96.75 89 ASP A N 1
ATOM 625 C CA . ASP A 1 89 ? -17.413 6.230 -1.541 1.00 96.75 89 ASP A CA 1
ATOM 626 C C . ASP A 1 89 ? -18.410 6.995 -0.651 1.00 96.75 89 ASP A C 1
ATOM 628 O O . ASP A 1 89 ? -19.234 7.763 -1.146 1.00 96.75 89 ASP A O 1
ATOM 632 N N . ALA A 1 90 ? -18.326 6.807 0.666 1.00 97.50 90 ALA A N 1
ATOM 633 C CA . ALA A 1 90 ? -19.143 7.493 1.652 1.00 97.50 90 ALA A CA 1
ATOM 634 C C . ALA A 1 90 ? -18.292 7.953 2.841 1.00 97.50 90 ALA A C 1
ATOM 636 O O . ALA A 1 90 ? -17.379 7.248 3.289 1.00 97.50 90 ALA A O 1
ATOM 637 N N . ASN A 1 91 ? -18.626 9.131 3.380 1.00 97.75 91 ASN A N 1
ATOM 638 C CA . ASN A 1 91 ? -18.015 9.630 4.608 1.00 97.75 91 ASN A CA 1
ATOM 639 C C . ASN A 1 91 ? -18.251 8.665 5.767 1.00 97.75 91 ASN A C 1
ATOM 641 O O . ASN A 1 91 ? -19.246 7.934 5.806 1.00 97.75 91 ASN A O 1
ATOM 645 N N . TRP A 1 92 ? -17.314 8.677 6.710 1.00 98.38 92 TRP A N 1
ATOM 646 C CA . TRP A 1 92 ? -17.304 7.732 7.806 1.00 98.38 92 TRP A CA 1
ATOM 647 C C . TRP A 1 92 ? -18.628 7.715 8.583 1.00 98.38 92 TRP A C 1
ATOM 649 O O . TRP A 1 92 ? -19.134 8.749 9.022 1.00 98.38 92 TRP A O 1
ATOM 659 N N . SER A 1 93 ? -19.159 6.513 8.792 1.00 97.88 93 SER A N 1
ATOM 660 C CA . SER A 1 93 ? -20.241 6.232 9.734 1.00 97.88 93 SER A CA 1
ATOM 661 C C . SER A 1 93 ? -19.990 4.877 10.389 1.00 97.88 93 SER A C 1
ATOM 663 O O . SER A 1 93 ? -19.442 3.976 9.755 1.00 97.88 93 SER A O 1
ATOM 665 N N . GLY A 1 94 ? -20.349 4.733 11.665 1.00 97.50 94 GLY A N 1
ATOM 666 C CA . GLY A 1 94 ? -19.986 3.558 12.456 1.00 97.50 94 GLY A CA 1
ATOM 667 C C . GLY A 1 94 ? -20.682 2.270 12.001 1.00 97.50 94 GLY A C 1
ATOM 668 O O . GLY A 1 94 ? -21.856 2.297 11.644 1.00 97.50 94 GLY A O 1
ATOM 669 N N . GLY A 1 95 ? -19.987 1.136 12.046 1.00 97.38 95 GLY A N 1
ATOM 670 C CA . GLY A 1 95 ? -20.500 -0.197 11.719 1.00 97.38 95 GLY A CA 1
ATOM 671 C C . GLY A 1 95 ? -20.153 -0.698 10.312 1.00 97.38 95 GLY A C 1
ATOM 672 O O . GLY A 1 95 ? -19.657 0.045 9.460 1.00 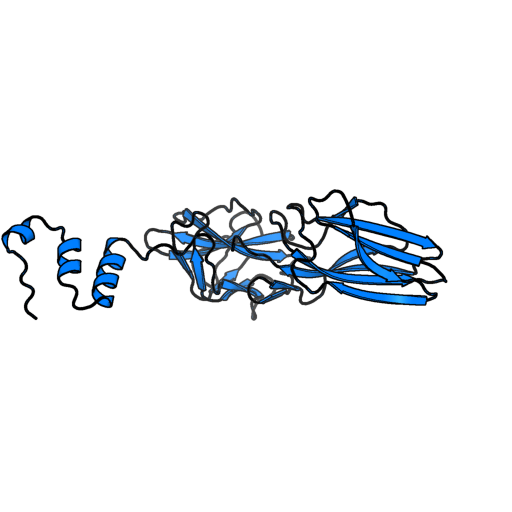97.38 95 GLY A O 1
ATOM 673 N N . SER A 1 96 ? -20.408 -1.991 10.086 1.00 97.69 96 SER A N 1
ATOM 674 C CA . SER A 1 96 ? -20.192 -2.672 8.800 1.00 97.69 96 SER A CA 1
ATOM 675 C C . SER A 1 96 ? -21.210 -2.227 7.745 1.00 97.69 96 SER A C 1
ATOM 677 O O . SER A 1 96 ? -22.364 -1.958 8.069 1.00 97.69 96 SER A O 1
ATOM 679 N N . GLY A 1 97 ? -20.788 -2.163 6.483 1.00 97.38 97 GLY A N 1
ATOM 680 C CA . GLY A 1 97 ? -21.583 -1.690 5.342 1.00 97.38 97 GLY A CA 1
ATOM 681 C C . GLY A 1 97 ? -21.698 -0.165 5.235 1.00 97.38 97 GLY A C 1
ATOM 682 O O . GLY A 1 97 ? -22.243 0.345 4.259 1.00 97.38 97 GLY A O 1
ATOM 683 N N . ASN A 1 98 ? -21.170 0.573 6.214 1.00 98.25 98 ASN A N 1
ATOM 684 C CA . ASN A 1 98 ? -21.198 2.032 6.241 1.00 98.25 98 ASN A CA 1
ATOM 685 C C . ASN A 1 98 ? -19.920 2.646 5.652 1.00 98.25 98 ASN A C 1
ATOM 687 O O . ASN A 1 98 ? -18.927 1.957 5.398 1.00 98.25 98 ASN A O 1
ATOM 691 N N . GLY A 1 99 ? -19.948 3.963 5.439 1.00 98.00 99 GLY A N 1
ATOM 692 C CA . GLY A 1 99 ? -18.811 4.708 4.906 1.00 98.00 99 GLY A CA 1
ATOM 693 C C . GLY A 1 99 ? -17.586 4.661 5.818 1.00 98.00 99 GLY A C 1
ATOM 694 O O . GLY A 1 99 ? -17.710 4.547 7.042 1.00 98.00 99 GLY A O 1
ATOM 695 N N . ALA A 1 100 ? -16.399 4.744 5.223 1.00 98.06 100 ALA A N 1
ATOM 696 C CA . ALA A 1 100 ? -15.116 4.762 5.922 1.00 98.06 100 ALA A CA 1
ATOM 697 C C . ALA A 1 100 ? -14.254 5.991 5.629 1.00 98.06 100 ALA A C 1
ATOM 699 O O . ALA A 1 100 ? -13.237 6.151 6.299 1.00 98.06 100 ALA A O 1
ATOM 700 N N . LEU A 1 101 ? -14.616 6.843 4.668 1.00 98.19 101 LEU A N 1
ATOM 701 C CA . LEU A 1 101 ? -13.769 7.968 4.279 1.00 98.19 101 LEU A CA 1
ATOM 702 C C . LEU A 1 101 ? -13.721 9.029 5.389 1.00 98.19 101 LEU A C 1
ATOM 704 O O . LEU A 1 101 ? -14.762 9.542 5.807 1.00 98.19 101 LEU A O 1
ATOM 708 N N . ASP A 1 102 ? -12.519 9.353 5.864 1.00 97.44 102 ASP A N 1
ATOM 709 C CA . ASP A 1 102 ? -12.319 10.262 6.995 1.00 97.44 102 ASP A CA 1
ATOM 710 C C . ASP A 1 102 ? -12.733 11.704 6.690 1.00 97.44 102 ASP A C 1
ATOM 712 O O . ASP A 1 102 ? -13.322 12.377 7.535 1.00 97.44 102 ASP A O 1
ATOM 716 N N . THR A 1 103 ? -12.460 12.174 5.475 1.00 95.06 103 THR A N 1
ATOM 717 C CA . THR A 1 103 ? -12.793 13.526 5.034 1.00 95.06 103 THR A CA 1
ATOM 718 C C . THR A 1 103 ? -12.905 13.627 3.515 1.00 95.06 103 THR A C 1
ATOM 720 O O . THR A 1 103 ? -12.385 12.800 2.768 1.00 95.06 103 THR A O 1
ATOM 723 N N . GLY A 1 104 ? -13.565 14.687 3.050 1.00 93.06 104 GLY A N 1
ATOM 724 C CA . GLY A 1 104 ? -13.654 15.022 1.634 1.00 93.06 104 GLY A CA 1
ATOM 725 C C . GLY A 1 104 ? -14.484 14.037 0.810 1.00 93.06 104 GLY A C 1
ATOM 726 O O . GLY A 1 104 ? -15.380 13.364 1.325 1.00 93.06 104 GLY A O 1
ATOM 727 N N . ALA A 1 105 ? -14.195 14.015 -0.492 1.00 94.56 105 ALA A N 1
ATOM 728 C CA . ALA A 1 105 ? -14.814 13.142 -1.481 1.00 94.56 105 ALA A CA 1
ATOM 729 C C . ALA A 1 105 ? -13.810 12.092 -1.972 1.00 94.56 105 ALA A C 1
ATOM 731 O O . ALA A 1 105 ? -12.602 12.341 -2.010 1.00 94.56 105 ALA A O 1
ATOM 732 N N . LEU A 1 106 ? -14.317 10.926 -2.374 1.00 96.38 106 LEU A N 1
ATOM 733 C CA . LEU A 1 106 ? -13.491 9.863 -2.932 1.00 96.38 106 LEU A CA 1
ATOM 734 C C . LEU A 1 106 ? -12.907 10.296 -4.284 1.00 96.38 106 LEU A C 1
ATOM 736 O O . LEU A 1 106 ? -13.644 10.677 -5.193 1.00 96.38 106 LEU A O 1
ATOM 740 N N . VAL A 1 107 ? -11.588 10.194 -4.424 1.00 97.06 107 VAL A N 1
ATOM 741 C CA . VAL A 1 107 ? -10.841 10.486 -5.655 1.00 97.06 107 VAL A CA 1
ATOM 742 C C . VAL A 1 107 ? -9.814 9.387 -5.909 1.00 97.06 107 VAL A C 1
ATOM 744 O O . VAL A 1 107 ? -9.537 8.574 -5.028 1.00 97.06 107 VAL A O 1
ATOM 747 N N . ASP A 1 108 ? -9.242 9.342 -7.109 1.00 97.62 108 ASP A N 1
ATOM 748 C CA . ASP A 1 108 ? -8.137 8.426 -7.393 1.00 97.62 108 ASP A CA 1
ATOM 749 C C . ASP A 1 108 ? -6.899 8.806 -6.567 1.00 97.62 108 ASP A C 1
ATOM 751 O O . ASP A 1 108 ? -6.584 9.982 -6.367 1.00 97.62 108 ASP A O 1
ATOM 755 N N . GLY A 1 109 ? -6.194 7.795 -6.065 1.00 96.94 109 GLY A N 1
ATOM 756 C CA . GLY A 1 109 ? -5.046 7.975 -5.193 1.00 96.94 109 GLY A CA 1
ATOM 757 C C . GLY A 1 109 ? -4.869 6.855 -4.177 1.00 96.94 109 GLY A C 1
ATOM 758 O O . GLY A 1 109 ? -5.633 5.890 -4.106 1.00 96.94 109 GLY A O 1
ATOM 759 N N . TRP A 1 110 ? -3.813 6.994 -3.383 1.00 97.56 110 TRP A N 1
ATOM 760 C CA . TRP A 1 110 ? -3.521 6.081 -2.290 1.00 97.56 110 TRP A CA 1
ATOM 761 C C . TRP A 1 110 ? -4.306 6.454 -1.041 1.00 97.56 110 TRP A C 1
ATOM 763 O O . TRP A 1 110 ? -4.366 7.619 -0.652 1.00 97.56 110 TRP A O 1
ATOM 773 N N . TYR A 1 111 ? -4.841 5.427 -0.396 1.00 98.12 111 TYR A N 1
ATOM 774 C CA . TYR A 1 111 ? -5.519 5.526 0.879 1.00 98.12 111 TYR A CA 1
ATOM 775 C C . TYR A 1 111 ? -4.907 4.537 1.865 1.00 98.12 111 TYR A C 1
ATOM 777 O O . TYR A 1 111 ? -4.508 3.428 1.512 1.00 98.12 111 TYR A O 1
ATOM 785 N N . HIS A 1 112 ? -4.851 4.938 3.122 1.00 97.94 112 HIS A N 1
ATOM 786 C CA . HIS A 1 112 ? -4.392 4.146 4.245 1.00 97.94 112 HIS A CA 1
ATOM 787 C C . HIS A 1 112 ? -5.600 3.709 5.064 1.00 97.94 112 HIS A C 1
ATOM 789 O O . HIS A 1 112 ? -6.478 4.515 5.377 1.00 97.94 112 HIS A O 1
ATOM 795 N N . VAL A 1 113 ? -5.644 2.420 5.392 1.00 98.19 113 VAL A N 1
ATOM 796 C CA . VAL A 1 113 ? -6.727 1.826 6.178 1.00 98.19 113 VAL A CA 1
ATOM 797 C C . VAL A 1 113 ? -6.286 1.763 7.632 1.00 98.19 113 VAL A C 1
ATOM 799 O O . VAL A 1 113 ? -5.189 1.279 7.936 1.00 98.19 113 VAL A O 1
ATOM 802 N N . PHE A 1 114 ? -7.143 2.240 8.525 1.00 98.19 114 PHE A N 1
ATOM 803 C CA . PHE A 1 114 ? -6.908 2.313 9.956 1.00 98.19 114 PHE A CA 1
ATOM 804 C C . PHE A 1 114 ? -7.969 1.530 10.717 1.00 98.19 114 PHE A C 1
ATOM 806 O O . PHE A 1 114 ? -9.160 1.711 10.481 1.00 98.19 114 PHE A O 1
ATOM 813 N N . ALA A 1 115 ? -7.533 0.718 11.676 1.00 97.81 115 ALA A N 1
ATOM 814 C CA . ALA A 1 115 ? -8.394 0.277 12.762 1.00 97.81 115 ALA A CA 1
ATOM 815 C C . ALA A 1 115 ? -8.437 1.396 13.809 1.00 97.81 115 ALA A C 1
ATOM 817 O O . ALA A 1 115 ? -7.386 1.919 14.187 1.00 97.81 115 ALA A O 1
ATOM 818 N N . ILE A 1 116 ? -9.632 1.788 14.244 1.00 97.75 116 ILE A N 1
ATOM 819 C CA . ILE A 1 116 ? -9.851 2.881 15.197 1.00 97.75 116 ILE A CA 1
ATOM 820 C C . ILE A 1 116 ? -10.596 2.373 16.428 1.00 97.75 116 ILE A C 1
ATOM 822 O O . ILE A 1 116 ? -11.374 1.426 16.343 1.00 97.75 116 ILE A O 1
ATOM 826 N N . LEU A 1 117 ? -10.368 3.005 17.578 1.00 96.50 117 LEU A N 1
ATOM 827 C CA . LEU A 1 117 ? -11.024 2.672 18.839 1.00 96.50 117 LEU A CA 1
ATOM 828 C C . LEU A 1 117 ? -11.543 3.933 19.539 1.00 96.50 117 LEU A C 1
ATOM 830 O O . LEU A 1 117 ? -10.823 4.915 19.751 1.00 96.50 117 LEU A O 1
ATOM 834 N N . LYS A 1 118 ? -12.818 3.864 19.916 1.00 95.31 118 LYS A N 1
ATOM 835 C CA . LYS A 1 118 ? -13.455 4.721 20.911 1.00 95.31 118 LYS A CA 1
ATOM 836 C C . LYS A 1 118 ? -13.320 4.029 22.266 1.00 95.31 118 LYS A C 1
ATOM 838 O O . LYS A 1 118 ? -13.833 2.922 22.393 1.00 95.31 118 LYS A O 1
ATOM 843 N N . PRO A 1 119 ? -12.649 4.627 23.263 1.00 88.69 119 PRO A N 1
ATOM 844 C CA . PRO A 1 119 ? -12.369 3.942 24.524 1.00 88.69 119 PRO A CA 1
ATOM 845 C C . PRO A 1 119 ? -13.611 3.778 25.414 1.00 88.69 119 PRO A C 1
ATOM 847 O O . PRO A 1 119 ? -13.683 2.816 26.174 1.00 88.69 119 PRO A O 1
ATOM 850 N N . THR A 1 120 ? -14.605 4.671 25.301 1.00 86.62 120 THR A N 1
ATOM 851 C CA . THR A 1 120 ? -15.793 4.658 26.171 1.00 86.62 120 THR A CA 1
ATOM 852 C C . THR A 1 120 ? -17.077 5.014 25.401 1.00 86.62 120 THR A C 1
ATOM 854 O O . THR A 1 120 ? -17.222 6.165 24.982 1.00 86.62 120 THR A O 1
ATOM 857 N N . PRO A 1 121 ? -18.034 4.076 25.234 1.00 86.50 121 PRO A N 1
ATOM 858 C CA . PRO A 1 121 ? -17.864 2.629 25.405 1.00 86.50 121 PRO A CA 1
ATOM 859 C C . PRO A 1 121 ? -16.847 2.078 24.396 1.00 86.50 121 PRO A C 1
ATOM 861 O O . PRO A 1 121 ? -16.757 2.592 23.279 1.00 86.50 121 PRO A O 1
ATOM 864 N N . ALA A 1 122 ? -16.111 1.032 24.782 1.00 88.12 122 ALA A N 1
ATOM 865 C CA . ALA A 1 122 ? -15.112 0.391 23.929 1.00 88.12 122 ALA A CA 1
ATOM 866 C C . ALA A 1 122 ? -15.748 -0.084 22.613 1.00 88.12 122 ALA A C 1
ATOM 868 O O . ALA A 1 122 ? -16.505 -1.051 22.591 1.00 88.12 122 ALA A O 1
ATOM 869 N N . THR A 1 123 ? -15.477 0.636 21.525 1.00 95.06 123 THR A N 1
ATOM 870 C CA . THR A 1 123 ? -16.037 0.355 20.198 1.00 95.06 123 THR A CA 1
ATOM 871 C C . THR A 1 123 ? -14.944 0.506 19.157 1.00 95.06 123 THR A C 1
ATOM 873 O O . THR A 1 123 ? -14.368 1.588 19.017 1.00 95.06 123 THR A O 1
ATOM 876 N N . SER A 1 124 ? -14.659 -0.573 18.435 1.00 97.25 124 SER A N 1
ATOM 877 C CA . SER A 1 124 ? -13.707 -0.573 17.328 1.00 97.25 124 SER A CA 1
ATOM 878 C C . SER A 1 124 ? -14.418 -0.483 15.984 1.00 97.25 124 SER A C 1
ATOM 880 O O . SER A 1 124 ? -15.505 -1.028 15.807 1.00 97.25 124 SER A O 1
ATOM 882 N N . ASP A 1 125 ? -13.790 0.208 15.041 1.00 98.38 125 ASP A N 1
ATOM 883 C CA . ASP A 1 125 ? -14.283 0.387 13.676 1.00 98.38 125 ASP A CA 1
ATOM 884 C C . ASP A 1 125 ? -13.093 0.572 12.723 1.00 98.38 125 ASP A C 1
ATOM 886 O O . ASP A 1 125 ? -11.928 0.493 1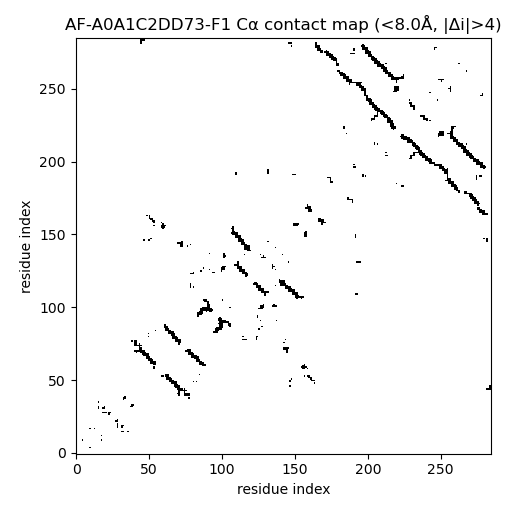3.127 1.00 98.38 125 ASP A O 1
ATOM 890 N N . LEU A 1 126 ? -13.386 0.857 11.461 1.00 98.19 126 LEU A N 1
ATOM 891 C CA . LEU A 1 126 ? -12.413 1.174 10.429 1.00 98.19 126 LEU A CA 1
ATOM 892 C C . LEU A 1 126 ? -12.592 2.590 9.908 1.00 98.19 126 LEU A C 1
ATOM 894 O O . LEU A 1 126 ? -13.705 3.101 9.799 1.00 98.19 126 LEU A O 1
ATOM 898 N N . LEU A 1 127 ? -11.474 3.177 9.511 1.00 98.25 127 LEU A N 1
ATOM 899 C CA . LEU A 1 127 ? -11.385 4.478 8.869 1.00 98.25 127 LEU A CA 1
ATOM 900 C C . LEU A 1 127 ? -10.406 4.385 7.702 1.00 98.25 127 LEU A C 1
ATOM 902 O O . LEU A 1 127 ? -9.406 3.672 7.774 1.00 98.25 127 LEU A O 1
ATOM 906 N N . VAL A 1 128 ? -10.675 5.120 6.636 1.00 98.31 128 VAL A N 1
ATOM 907 C CA . VAL A 1 128 ? -9.830 5.195 5.450 1.00 98.31 128 VAL A CA 1
ATOM 908 C C . VAL A 1 128 ? -9.475 6.655 5.205 1.00 98.31 128 VAL A C 1
ATOM 910 O O . VAL A 1 128 ? -10.356 7.510 5.197 1.00 98.31 128 VAL A O 1
ATOM 913 N N . SER A 1 129 ? -8.186 6.941 5.025 1.00 98.00 129 SER A N 1
ATOM 914 C CA . SER A 1 129 ? -7.668 8.308 4.886 1.00 98.00 129 SER A CA 1
ATOM 915 C C . SER A 1 129 ? -6.542 8.385 3.863 1.00 98.00 129 SER A C 1
ATOM 917 O O . SER A 1 129 ? -5.759 7.449 3.732 1.00 98.00 129 SER A O 1
ATOM 919 N N . GLN A 1 130 ? -6.404 9.516 3.172 1.00 96.44 130 GLN A N 1
ATOM 920 C CA . GLN A 1 130 ? -5.206 9.804 2.365 1.00 96.44 130 GLN A CA 1
ATOM 921 C C . GLN A 1 130 ? -3.987 10.162 3.235 1.00 96.44 130 GLN A C 1
ATOM 923 O O . GLN A 1 130 ? -2.853 10.150 2.760 1.00 96.44 130 GLN A O 1
ATOM 928 N N . SER A 1 131 ? -4.200 10.475 4.517 1.00 94.88 131 SER A N 1
ATOM 929 C CA . SER A 1 131 ? -3.133 10.771 5.470 1.00 94.88 131 SER A CA 1
ATOM 930 C C . SER A 1 131 ? -2.599 9.491 6.102 1.00 94.88 131 SER A C 1
ATOM 932 O O . SER A 1 131 ? -3.337 8.723 6.714 1.00 94.88 131 SER A O 1
ATOM 934 N N . VAL A 1 132 ? -1.290 9.272 5.993 1.00 92.56 132 VAL A N 1
ATOM 935 C CA . VAL A 1 132 ? -0.630 8.084 6.554 1.00 92.56 132 VAL A CA 1
ATOM 936 C C . VAL A 1 132 ? -0.441 8.149 8.075 1.00 92.56 132 VAL A C 1
ATOM 938 O O . VAL A 1 132 ? -0.425 7.111 8.734 1.00 92.56 132 VAL A O 1
ATOM 941 N N . ASN A 1 133 ? -0.320 9.360 8.633 1.00 84.00 133 ASN A N 1
ATOM 942 C CA . ASN A 1 133 ? 0.063 9.585 10.036 1.00 84.00 133 ASN A CA 1
ATOM 943 C C . ASN A 1 133 ? -0.973 10.373 10.846 1.00 84.00 133 ASN A C 1
ATOM 945 O O . ASN A 1 133 ? -0.923 10.352 12.072 1.00 84.00 133 ASN A O 1
ATOM 949 N N . ALA A 1 134 ? -1.882 11.088 10.185 1.00 89.12 134 ALA A N 1
ATOM 950 C CA . ALA A 1 134 ? -2.841 11.974 10.838 1.00 89.12 134 ALA A CA 1
ATOM 951 C C . ALA A 1 134 ? -4.218 11.870 10.160 1.00 89.12 134 ALA A C 1
ATOM 953 O O . ALA A 1 134 ? -4.618 12.812 9.471 1.00 89.12 134 ALA A O 1
ATOM 954 N N . PRO A 1 135 ? -4.909 10.718 10.262 1.00 95.19 135 PRO A N 1
ATOM 955 C CA . PRO A 1 135 ? -6.286 10.609 9.795 1.00 95.19 135 PRO A CA 1
ATOM 956 C C . PRO A 1 135 ? -7.217 11.476 10.656 1.00 95.19 135 PRO A C 1
ATOM 958 O O . PRO A 1 135 ? -6.990 11.643 11.858 1.00 95.19 135 PRO A O 1
ATOM 961 N N . THR A 1 136 ? -8.290 12.000 10.062 1.00 97.06 136 THR A N 1
ATOM 962 C CA . THR A 1 136 ? -9.298 12.759 10.823 1.00 97.06 136 THR A CA 1
ATOM 963 C C . THR A 1 136 ? -10.217 11.788 11.558 1.00 97.06 136 THR A C 1
ATOM 965 O O . THR A 1 136 ? -11.105 11.185 10.961 1.00 97.06 136 THR A O 1
ATOM 968 N N . LEU A 1 137 ? -9.993 11.595 12.860 1.00 96.94 137 LEU A N 1
ATOM 969 C CA . LEU A 1 137 ? -10.772 10.630 13.634 1.00 96.94 137 LEU A CA 1
ATOM 970 C C . LEU A 1 137 ? -12.220 11.109 13.863 1.00 96.94 137 LEU A C 1
ATOM 972 O O . LEU A 1 137 ? -12.433 12.266 14.236 1.00 96.94 137 LEU A O 1
ATOM 976 N N . PRO A 1 138 ? -13.219 10.220 13.715 1.00 96.75 138 PRO A N 1
ATOM 977 C CA . PRO A 1 138 ? -14.601 10.522 14.066 1.00 96.75 138 PRO A CA 1
ATOM 978 C C . PRO A 1 138 ? -14.783 10.810 15.558 1.00 96.75 138 PRO A C 1
ATOM 980 O O . PRO A 1 138 ? -14.002 10.377 16.406 1.00 96.75 138 PRO A O 1
ATOM 983 N N . THR A 1 139 ? -15.880 11.480 15.913 1.00 95.38 139 THR A N 1
ATOM 984 C CA . THR A 1 139 ? -16.139 11.900 17.296 1.00 95.38 139 THR A CA 1
ATOM 985 C C . THR A 1 139 ? -16.082 10.741 18.300 1.00 95.38 139 THR A C 1
ATOM 987 O O . THR A 1 139 ? -16.812 9.744 18.215 1.00 95.38 139 THR A O 1
ATOM 990 N N . GLY A 1 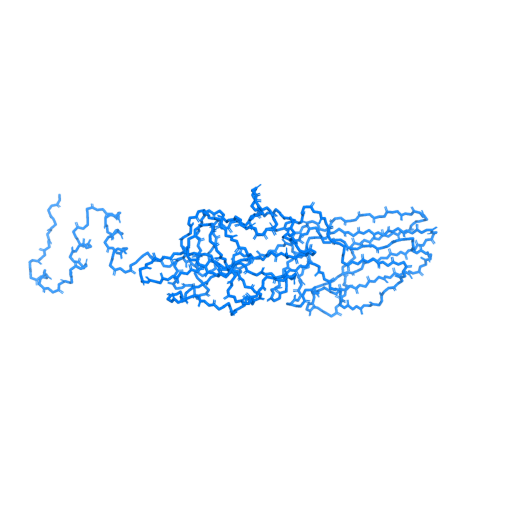140 ? -15.219 10.918 19.302 1.00 94.12 140 GLY A N 1
ATOM 991 C CA . GLY A 1 140 ? -14.988 9.980 20.398 1.00 94.12 140 GLY A CA 1
ATOM 992 C C . GLY A 1 140 ? -14.002 8.854 20.078 1.00 94.12 140 GLY A C 1
ATOM 993 O O . GLY A 1 140 ? -13.621 8.139 20.996 1.00 94.12 140 GLY A O 1
ATOM 994 N N . TYR A 1 141 ? -13.564 8.699 18.827 1.00 96.25 141 TYR A N 1
ATOM 995 C CA . TYR A 1 141 ? -12.436 7.830 18.498 1.00 96.25 141 TYR A CA 1
ATOM 996 C C . TYR A 1 141 ? -11.138 8.590 18.744 1.00 96.25 141 TYR A C 1
ATOM 998 O O . TYR A 1 141 ? -10.962 9.705 18.260 1.00 96.25 141 TYR A O 1
ATOM 1006 N N . THR A 1 142 ? -10.240 7.999 19.526 1.00 95.00 142 THR A N 1
ATOM 1007 C CA . THR A 1 142 ? -8.995 8.660 19.960 1.00 95.00 142 THR A CA 1
ATOM 1008 C C . THR A 1 142 ? -7.757 7.804 19.737 1.00 95.00 142 THR A C 1
ATOM 1010 O O . THR A 1 142 ? -6.642 8.310 19.801 1.00 95.00 142 THR A O 1
ATOM 1013 N N . MET A 1 143 ? -7.944 6.517 19.455 1.00 94.56 143 MET A N 1
ATOM 1014 C CA . MET A 1 143 ? -6.876 5.546 19.250 1.00 94.56 143 MET A CA 1
ATOM 1015 C C . MET A 1 143 ? -6.999 4.968 17.847 1.00 94.56 143 MET A C 1
ATOM 1017 O O . MET A 1 143 ? -8.109 4.729 17.364 1.00 94.56 143 MET A O 1
ATOM 1021 N N . PHE A 1 144 ? -5.868 4.745 17.185 1.00 95.88 144 PHE A N 1
ATOM 1022 C CA . PHE A 1 144 ? -5.847 4.242 15.818 1.00 95.88 144 PHE A CA 1
ATOM 1023 C C . PHE A 1 144 ? -4.581 3.449 15.521 1.00 95.88 144 PHE A C 1
ATOM 1025 O O . PHE A 1 144 ? -3.544 3.649 16.149 1.00 95.88 144 PHE A O 1
ATOM 1032 N N . ARG A 1 145 ? -4.650 2.586 14.510 1.00 95.69 145 ARG A N 1
ATOM 1033 C CA . ARG A 1 145 ? -3.491 1.899 13.942 1.00 95.69 145 ARG A CA 1
ATOM 1034 C C . ARG A 1 145 ? -3.668 1.701 12.444 1.00 95.69 145 ARG A C 1
ATOM 1036 O O . ARG A 1 145 ? -4.704 1.205 12.013 1.00 95.69 145 ARG A O 1
ATOM 1043 N N . ARG A 1 146 ? -2.640 2.014 11.649 1.00 96.88 146 ARG A N 1
ATOM 1044 C CA . ARG A 1 146 ? -2.622 1.672 10.221 1.00 96.88 146 ARG A CA 1
ATOM 1045 C C . ARG A 1 146 ? -2.488 0.157 10.042 1.00 96.88 146 ARG A C 1
ATOM 1047 O O . ARG A 1 146 ? -1.546 -0.446 10.556 1.00 96.88 146 ARG A O 1
ATOM 1054 N N . ILE A 1 147 ? -3.404 -0.440 9.286 1.00 97.06 147 ILE A N 1
ATOM 1055 C CA . ILE A 1 147 ? -3.447 -1.886 9.005 1.00 97.06 147 ILE A CA 1
ATOM 1056 C C . ILE A 1 147 ? -3.139 -2.227 7.544 1.00 97.06 147 ILE A C 1
ATOM 1058 O O . ILE A 1 147 ? -2.909 -3.391 7.222 1.00 97.06 147 ILE A O 1
ATOM 1062 N N . GLY A 1 148 ? -3.042 -1.228 6.668 1.00 97.12 148 GLY A N 1
ATOM 1063 C CA . GLY A 1 148 ? -2.595 -1.401 5.290 1.00 97.12 148 GLY A CA 1
ATOM 1064 C C . GLY A 1 148 ? -2.826 -0.153 4.451 1.00 97.12 148 GLY A C 1
ATOM 1065 O O . GLY A 1 148 ? -3.099 0.925 4.986 1.00 97.12 148 GLY A O 1
ATOM 1066 N N . SER A 1 149 ? -2.685 -0.310 3.140 1.00 97.88 149 SER A N 1
ATOM 1067 C CA . SER A 1 149 ? -2.907 0.748 2.159 1.00 97.88 149 SER A CA 1
ATOM 1068 C C . SER A 1 149 ? -3.535 0.153 0.904 1.00 97.88 149 SER A C 1
ATOM 1070 O O . SER A 1 149 ? -3.181 -0.958 0.510 1.00 97.88 149 SER A O 1
ATOM 1072 N N . VAL A 1 150 ? -4.430 0.903 0.270 1.00 97.94 150 VAL A N 1
ATOM 1073 C CA . VAL A 1 150 ? -5.126 0.530 -0.965 1.00 97.94 150 VAL A CA 1
ATOM 1074 C C . VAL A 1 150 ? -4.995 1.652 -1.989 1.00 97.94 150 VAL A C 1
ATOM 1076 O O . VAL A 1 150 ? -4.837 2.821 -1.631 1.00 97.94 150 VAL A O 1
ATOM 1079 N N . LEU A 1 151 ? -5.043 1.294 -3.268 1.00 98.12 151 LEU A N 1
ATOM 1080 C CA . LEU A 1 151 ? -4.987 2.240 -4.377 1.00 98.12 151 LEU A CA 1
ATOM 1081 C C . LEU A 1 151 ? -6.351 2.304 -5.052 1.00 98.12 151 LEU A C 1
ATOM 1083 O O . LEU A 1 151 ? -6.924 1.267 -5.391 1.00 98.12 151 LEU A O 1
ATOM 1087 N N . ARG A 1 152 ? -6.828 3.523 -5.290 1.00 97.69 152 ARG A N 1
ATOM 1088 C CA . ARG A 1 152 ? -7.893 3.799 -6.246 1.00 97.69 152 ARG A CA 1
ATOM 1089 C C . ARG A 1 152 ? -7.285 4.395 -7.509 1.00 97.69 152 ARG A C 1
ATOM 1091 O O . ARG A 1 152 ? -6.469 5.308 -7.416 1.00 97.69 152 ARG A O 1
ATOM 1098 N N . ASP A 1 153 ? -7.661 3.861 -8.659 1.00 97.38 153 ASP A N 1
ATOM 1099 C CA . ASP A 1 153 ? -7.155 4.296 -9.958 1.00 97.38 153 ASP A CA 1
ATOM 1100 C C . ASP A 1 153 ? -8.242 4.107 -11.017 1.00 97.38 153 ASP A C 1
ATOM 1102 O O . ASP A 1 153 ? -8.961 3.103 -10.999 1.00 97.38 153 ASP A O 1
ATOM 1106 N N . ALA A 1 154 ? -8.372 5.077 -11.920 1.00 96.31 154 ALA A N 1
ATOM 1107 C CA . ALA A 1 154 ? -9.397 5.111 -12.960 1.00 96.31 154 ALA A CA 1
ATOM 1108 C C . ALA A 1 154 ? -10.825 4.862 -12.427 1.00 96.31 154 ALA A C 1
ATOM 1110 O O . ALA A 1 154 ? -11.623 4.163 -13.055 1.00 96.31 154 ALA A O 1
ATOM 1111 N N . GLY A 1 155 ? -11.151 5.414 -11.252 1.00 96.56 155 GLY A N 1
ATOM 1112 C CA . GLY A 1 155 ? -12.481 5.301 -10.655 1.00 96.56 155 GLY A CA 1
ATOM 1113 C C . GLY A 1 155 ? -12.820 3.933 -10.051 1.00 96.56 155 GLY A C 1
ATOM 1114 O O . GLY A 1 155 ? -13.993 3.673 -9.796 1.00 96.56 155 GLY A O 1
ATOM 1115 N N . SER A 1 156 ? -11.837 3.063 -9.792 1.00 97.38 156 SER A N 1
ATOM 1116 C CA . SER A 1 156 ? -12.047 1.776 -9.111 1.00 97.38 156 SER A CA 1
ATOM 1117 C C . SER A 1 156 ? -10.951 1.491 -8.094 1.00 97.38 156 SER A C 1
ATOM 1119 O O . SER A 1 156 ? -9.793 1.867 -8.282 1.00 97.38 156 SER A O 1
ATOM 1121 N N . LEU A 1 157 ? -11.289 0.775 -7.018 1.00 97.81 157 LEU A N 1
ATOM 1122 C CA . LEU A 1 157 ? -10.270 0.139 -6.191 1.00 97.81 157 LEU A CA 1
ATOM 1123 C C . LEU A 1 157 ? -9.492 -0.870 -7.033 1.00 97.81 157 LEU A C 1
ATOM 1125 O O . LEU A 1 157 ? -10.064 -1.729 -7.709 1.00 97.81 157 LEU A O 1
ATOM 1129 N N . VAL A 1 158 ? -8.168 -0.743 -7.007 1.00 98.06 158 VAL A N 1
ATOM 1130 C CA . VAL A 1 158 ? -7.273 -1.655 -7.711 1.00 98.06 158 VAL A CA 1
ATOM 1131 C C . VAL A 1 158 ? -7.293 -2.992 -6.983 1.00 98.06 158 VAL A C 1
ATOM 1133 O O . VAL A 1 158 ? -7.192 -3.049 -5.757 1.00 98.06 158 VAL A O 1
ATOM 1136 N N . LYS A 1 159 ? -7.433 -4.081 -7.742 1.00 97.81 159 LYS A N 1
ATOM 1137 C CA . LYS A 1 159 ? -7.497 -5.429 -7.178 1.00 97.81 159 LYS A CA 1
ATOM 1138 C C . LYS A 1 159 ? -6.148 -5.864 -6.622 1.00 97.81 159 LYS A C 1
ATOM 1140 O O . LYS A 1 159 ? -5.124 -5.786 -7.309 1.00 97.81 159 LYS A O 1
ATOM 1145 N N . PHE A 1 160 ? -6.162 -6.379 -5.401 1.00 97.81 160 PHE A N 1
ATOM 1146 C CA . PHE A 1 160 ? -4.976 -6.888 -4.729 1.00 97.81 160 PHE A CA 1
ATOM 1147 C C . PHE A 1 160 ? -5.295 -8.142 -3.912 1.00 97.81 160 PHE A C 1
ATOM 1149 O O . PHE A 1 160 ? -6.447 -8.494 -3.672 1.00 97.81 160 PHE A O 1
ATOM 1156 N N . ARG A 1 161 ? -4.240 -8.835 -3.491 1.00 96.56 161 ARG A N 1
ATOM 1157 C CA . ARG A 1 161 ? -4.300 -9.962 -2.562 1.00 96.56 161 ARG A CA 1
ATOM 1158 C C . ARG A 1 161 ? -3.304 -9.719 -1.444 1.00 96.56 161 ARG A C 1
ATOM 1160 O O . ARG A 1 161 ? -2.163 -9.335 -1.714 1.00 96.56 161 ARG A O 1
ATOM 1167 N N . GLN A 1 162 ? -3.731 -9.951 -0.212 1.00 96.62 162 GLN A N 1
ATOM 1168 C CA . GLN A 1 162 ? -2.888 -9.819 0.965 1.00 96.62 162 GLN A CA 1
ATOM 1169 C C . GLN A 1 162 ? -2.624 -11.188 1.596 1.00 96.62 162 GLN A C 1
ATOM 1171 O O . GLN A 1 162 ? -3.526 -12.011 1.697 1.00 96.62 162 GLN A O 1
ATOM 1176 N N . TRP A 1 163 ? -1.387 -11.406 2.043 1.00 93.62 163 TRP A N 1
ATOM 1177 C CA . TRP A 1 163 ? -1.005 -12.508 2.927 1.00 93.62 163 TRP A CA 1
ATOM 1178 C C . TRP A 1 163 ? -0.061 -11.972 3.997 1.00 93.62 163 TRP A C 1
ATOM 1180 O O . TRP A 1 163 ? 1.107 -11.676 3.715 1.00 93.62 163 TRP A O 1
ATOM 1190 N N . GLY A 1 164 ? -0.555 -11.805 5.224 1.00 93.56 164 GLY A N 1
ATOM 1191 C CA . GLY A 1 164 ? 0.225 -11.174 6.285 1.00 93.56 164 GLY A CA 1
ATOM 1192 C C . GLY A 1 164 ? 0.694 -9.769 5.883 1.00 93.56 164 GLY A C 1
ATOM 1193 O O . GLY A 1 164 ? -0.127 -8.864 5.746 1.00 93.56 164 GLY A O 1
ATOM 1194 N N . ASP A 1 165 ? 2.010 -9.570 5.733 1.00 94.06 165 ASP A N 1
ATOM 1195 C CA . ASP A 1 165 ? 2.625 -8.287 5.325 1.00 94.06 165 ASP A CA 1
ATOM 1196 C C . ASP A 1 165 ? 2.763 -8.100 3.816 1.00 94.06 165 ASP A C 1
ATOM 1198 O O . ASP A 1 165 ? 3.184 -7.033 3.375 1.00 94.06 165 ASP A O 1
ATOM 1202 N N . ILE A 1 166 ? 2.494 -9.136 3.026 1.00 95.06 166 ILE A N 1
ATOM 1203 C CA . ILE A 1 166 ? 2.689 -9.094 1.581 1.00 95.06 166 ILE A CA 1
ATOM 1204 C C . ILE A 1 166 ? 1.383 -8.678 0.922 1.00 95.06 166 ILE A C 1
ATOM 1206 O O . ILE A 1 166 ? 0.370 -9.354 1.071 1.00 95.06 166 ILE A O 1
ATOM 1210 N N . PHE A 1 167 ? 1.448 -7.613 0.135 1.00 96.69 167 PHE A N 1
ATOM 1211 C CA . PHE A 1 167 ? 0.388 -7.141 -0.741 1.00 96.69 167 PHE A CA 1
ATOM 1212 C C . PHE A 1 167 ? 0.838 -7.383 -2.177 1.00 96.69 167 PHE A C 1
ATOM 1214 O O . PHE A 1 167 ? 1.924 -6.955 -2.564 1.00 96.69 167 PHE A O 1
ATOM 1221 N N . LYS A 1 168 ? 0.037 -8.086 -2.974 1.00 95.81 168 LYS A N 1
ATOM 1222 C CA . LYS A 1 168 ? 0.297 -8.293 -4.402 1.00 95.81 168 LYS A CA 1
ATOM 1223 C C . LYS A 1 168 ? -0.830 -7.721 -5.227 1.00 95.81 168 LYS A C 1
ATOM 1225 O O . LYS A 1 168 ? -1.995 -7.936 -4.906 1.00 95.81 168 LYS A O 1
ATOM 1230 N N . TRP A 1 169 ? -0.475 -7.055 -6.313 1.00 96.62 169 TRP A N 1
ATOM 1231 C CA . TRP A 1 169 ? -1.448 -6.688 -7.323 1.00 96.62 169 TRP A CA 1
ATOM 1232 C C . TRP A 1 169 ? -1.984 -7.939 -8.016 1.00 96.62 169 TRP A C 1
ATOM 1234 O O . TRP A 1 169 ? -1.244 -8.899 -8.239 1.00 96.62 169 TRP A O 1
ATOM 1244 N N . ASP A 1 170 ? -3.268 -7.921 -8.370 1.00 95.38 170 ASP A N 1
ATOM 1245 C CA . ASP A 1 170 ? -3.846 -8.959 -9.233 1.00 95.38 170 ASP A CA 1
ATOM 1246 C C . ASP A 1 170 ? -3.247 -8.880 -10.648 1.00 95.38 170 ASP A C 1
ATOM 1248 O O . ASP A 1 170 ? -2.942 -9.896 -11.270 1.00 95.38 170 ASP A O 1
ATOM 1252 N N . VAL A 1 171 ? -2.987 -7.651 -11.105 1.00 95.50 171 VAL A N 1
ATOM 1253 C CA . VAL A 1 171 ? -2.288 -7.335 -12.354 1.00 95.50 171 VAL A CA 1
ATOM 1254 C C . VAL A 1 171 ? -1.063 -6.472 -12.028 1.00 95.50 171 VAL A C 1
ATOM 1256 O O . VAL A 1 171 ? -1.242 -5.385 -11.473 1.00 95.50 171 VAL A O 1
ATOM 1259 N N . PRO A 1 172 ? 0.172 -6.910 -12.351 1.00 94.62 172 PRO A N 1
ATOM 1260 C CA . PRO A 1 172 ? 1.376 -6.113 -12.120 1.00 94.62 172 PRO A CA 1
ATOM 1261 C C . PRO A 1 172 ? 1.287 -4.725 -12.757 1.00 94.62 172 PRO A C 1
ATOM 1263 O O . PRO A 1 172 ? 0.776 -4.569 -13.867 1.00 94.62 172 PRO A O 1
ATOM 1266 N N . ARG A 1 173 ? 1.820 -3.718 -12.064 1.00 95.56 173 ARG A N 1
ATOM 1267 C CA . ARG A 1 173 ? 1.775 -2.319 -12.501 1.00 95.56 173 ARG A CA 1
ATOM 1268 C C . ARG A 1 173 ? 3.126 -1.862 -13.026 1.00 95.56 173 ARG A C 1
ATOM 1270 O O . ARG A 1 173 ? 4.137 -2.004 -12.345 1.00 95.56 173 ARG A O 1
ATOM 1277 N N . ARG A 1 174 ? 3.155 -1.283 -14.224 1.00 96.31 174 ARG A N 1
ATOM 1278 C CA . ARG A 1 174 ? 4.396 -0.834 -14.863 1.00 96.31 174 ARG A CA 1
ATOM 1279 C C . ARG A 1 174 ? 4.869 0.494 -14.293 1.00 96.31 174 ARG A C 1
ATOM 1281 O O . ARG A 1 174 ? 4.205 1.504 -14.475 1.00 96.31 174 ARG A O 1
ATOM 1288 N N . SER A 1 175 ? 6.041 0.500 -13.661 1.00 95.31 175 SER A N 1
ATOM 1289 C CA . SER A 1 175 ? 6.661 1.721 -13.116 1.00 95.31 175 SER A CA 1
ATOM 1290 C C . SER A 1 175 ? 7.799 2.257 -13.988 1.00 95.31 175 SER A C 1
ATOM 1292 O O . SER A 1 175 ? 8.164 3.424 -13.880 1.00 95.31 175 SER A O 1
ATOM 1294 N N . PHE A 1 176 ? 8.350 1.436 -14.886 1.00 96.50 176 PHE A N 1
ATOM 1295 C CA . PHE A 1 176 ? 9.395 1.857 -15.818 1.00 96.50 176 PHE A CA 1
ATOM 1296 C C . PHE A 1 176 ? 9.220 1.200 -17.186 1.00 96.50 176 PHE A C 1
ATOM 1298 O O . PHE A 1 176 ? 8.961 -0.001 -17.278 1.00 96.50 176 PHE A O 1
ATOM 1305 N N . THR A 1 177 ? 9.419 1.983 -18.245 1.00 96.62 177 THR A N 1
ATOM 1306 C CA . THR A 1 177 ? 9.597 1.492 -19.614 1.00 96.62 177 THR A CA 1
ATOM 1307 C C . THR A 1 177 ? 10.518 2.424 -20.387 1.00 96.62 177 THR A C 1
ATOM 1309 O O . THR A 1 177 ? 10.314 3.636 -20.379 1.00 96.62 177 THR A O 1
ATOM 1312 N N . ASN A 1 178 ? 11.539 1.883 -21.049 1.00 95.00 178 ASN A N 1
ATOM 1313 C CA . ASN A 1 178 ? 12.439 2.670 -21.889 1.00 95.00 178 ASN A CA 1
ATOM 1314 C C . ASN A 1 178 ? 13.143 1.796 -22.942 1.00 95.00 178 ASN A C 1
ATOM 1316 O O . ASN A 1 178 ? 13.233 0.578 -22.802 1.00 95.00 178 ASN A O 1
ATOM 1320 N N . THR A 1 179 ? 13.699 2.431 -23.969 1.00 95.31 179 THR A N 1
ATOM 1321 C CA . THR A 1 179 ? 14.552 1.828 -25.007 1.00 95.31 179 THR A CA 1
ATOM 1322 C C . THR A 1 179 ? 15.928 2.506 -25.090 1.00 95.31 179 THR A C 1
ATOM 1324 O O . THR A 1 179 ? 16.646 2.352 -26.074 1.00 95.31 179 THR A O 1
ATOM 1327 N N . ALA A 1 180 ? 16.316 3.263 -24.060 1.00 94.06 180 ALA A N 1
ATOM 1328 C CA . ALA A 1 180 ? 17.589 3.981 -23.978 1.00 94.06 180 ALA A CA 1
ATOM 1329 C C . ALA A 1 180 ? 18.287 3.771 -22.626 1.00 94.06 180 ALA A C 1
ATOM 1331 O O . ALA A 1 180 ? 17.676 3.304 -21.664 1.00 94.06 180 ALA A O 1
ATOM 1332 N N . ALA A 1 181 ? 19.572 4.123 -22.539 1.00 95.19 181 ALA A N 1
ATOM 1333 C CA . ALA A 1 181 ? 20.279 4.193 -21.261 1.00 95.19 181 ALA A CA 1
ATOM 1334 C C . ALA A 1 181 ? 19.625 5.225 -20.323 1.00 95.19 181 ALA A C 1
ATOM 1336 O O . ALA A 1 181 ? 19.053 6.216 -20.777 1.00 95.19 181 ALA A O 1
ATOM 1337 N N . VAL A 1 182 ? 19.732 5.000 -19.014 1.00 96.81 182 VAL A N 1
ATOM 1338 C CA . VAL A 1 182 ? 19.191 5.888 -17.976 1.00 96.81 182 VAL A CA 1
ATOM 1339 C C . VAL A 1 182 ? 20.282 6.151 -16.951 1.00 96.81 182 VAL A C 1
ATOM 1341 O O . VAL A 1 182 ? 20.842 5.212 -16.381 1.00 96.81 182 VAL A O 1
ATOM 1344 N N . ALA A 1 183 ? 20.595 7.431 -16.740 1.00 96.75 183 ALA A N 1
ATOM 1345 C CA . ALA A 1 183 ? 21.521 7.860 -15.700 1.00 96.75 183 ALA A CA 1
ATOM 1346 C C . ALA A 1 183 ? 20.989 7.488 -14.308 1.00 96.75 183 ALA A C 1
ATOM 1348 O O . ALA A 1 183 ? 19.787 7.312 -14.125 1.00 96.75 183 ALA A O 1
ATOM 1349 N N . LEU A 1 184 ? 21.888 7.369 -13.332 1.00 97.56 184 LEU A N 1
ATOM 1350 C CA . LEU A 1 184 ? 21.503 7.094 -11.952 1.00 97.56 184 LEU A CA 1
ATOM 1351 C C . LEU A 1 184 ? 20.537 8.170 -11.438 1.00 97.56 184 LEU A C 1
ATOM 1353 O O . LEU A 1 184 ? 20.833 9.362 -11.526 1.00 97.56 184 LEU A O 1
ATOM 1357 N N . GLY A 1 185 ? 19.418 7.739 -10.866 1.00 96.94 185 GLY A N 1
ATOM 1358 C CA . GLY A 1 185 ? 18.473 8.633 -10.215 1.00 96.94 185 GLY A CA 1
ATOM 1359 C C . GLY A 1 185 ? 17.294 7.901 -9.575 1.00 96.94 185 GLY A C 1
ATOM 1360 O O . GLY A 1 185 ? 17.203 6.671 -9.646 1.00 96.94 185 GLY A O 1
ATOM 1361 N N . PRO A 1 186 ? 16.374 8.656 -8.952 1.00 96.88 186 PRO A N 1
ATOM 1362 C CA . PRO A 1 186 ? 15.200 8.083 -8.318 1.00 96.88 186 PRO A CA 1
ATOM 1363 C C . PRO A 1 186 ? 14.206 7.567 -9.366 1.00 96.88 186 PRO A C 1
ATOM 1365 O O . PRO A 1 186 ? 13.761 8.307 -10.244 1.00 96.88 186 PRO A O 1
ATOM 1368 N N . LEU A 1 187 ? 13.801 6.309 -9.223 1.00 97.19 187 LEU A N 1
ATOM 1369 C CA . LEU A 1 187 ? 12.676 5.714 -9.935 1.00 97.19 187 LEU A CA 1
ATOM 1370 C C . LEU A 1 187 ? 11.471 5.651 -8.997 1.00 97.19 187 LEU A C 1
ATOM 1372 O O . LEU A 1 187 ? 11.532 4.994 -7.959 1.00 97.19 187 LEU A O 1
ATOM 1376 N N . ALA A 1 188 ? 10.378 6.318 -9.369 1.00 97.06 188 ALA A N 1
ATOM 1377 C CA . ALA A 1 188 ? 9.107 6.204 -8.661 1.00 97.06 188 ALA A CA 1
ATOM 1378 C C . ALA A 1 188 ? 8.448 4.850 -8.956 1.00 97.06 188 ALA A C 1
ATOM 1380 O O . ALA A 1 188 ? 8.423 4.405 -10.101 1.00 97.06 188 ALA A O 1
ATOM 1381 N N . LEU A 1 189 ? 7.904 4.217 -7.922 1.00 96.25 189 LEU A N 1
ATOM 1382 C CA . LEU A 1 189 ? 7.222 2.930 -7.990 1.00 96.25 189 LEU A CA 1
ATOM 1383 C C . LEU A 1 189 ? 5.753 3.073 -7.583 1.00 96.25 189 LEU A C 1
ATOM 1385 O O . LEU A 1 189 ? 5.413 3.881 -6.717 1.00 96.25 189 LEU A O 1
ATOM 1389 N N . ASP A 1 190 ? 4.893 2.228 -8.149 1.00 95.44 190 ASP A N 1
ATOM 1390 C CA . ASP A 1 190 ? 3.477 2.111 -7.771 1.00 95.44 190 ASP A CA 1
ATOM 1391 C C . ASP A 1 190 ? 3.297 1.339 -6.451 1.00 95.44 190 ASP A C 1
ATOM 1393 O O . ASP A 1 190 ? 2.766 0.227 -6.401 1.00 95.44 190 ASP A O 1
ATOM 1397 N N . VAL A 1 191 ? 3.758 1.957 -5.363 1.00 96.31 191 VAL A N 1
ATOM 1398 C CA . VAL A 1 191 ? 3.625 1.490 -3.976 1.00 96.31 191 VAL A CA 1
ATOM 1399 C C . VAL A 1 191 ? 3.097 2.616 -3.069 1.00 96.31 191 VAL A C 1
ATOM 1401 O O . VAL A 1 191 ? 3.144 3.785 -3.473 1.00 96.31 191 VAL A O 1
ATOM 1404 N N . PRO A 1 192 ? 2.595 2.307 -1.854 1.00 97.12 192 PRO A N 1
ATOM 1405 C CA . PRO A 1 192 ? 2.010 3.322 -0.983 1.00 97.12 192 PRO A CA 1
ATOM 1406 C C . PRO A 1 192 ? 3.003 4.439 -0.609 1.00 97.12 192 PRO A C 1
ATOM 1408 O O . PRO A 1 192 ? 4.123 4.136 -0.193 1.00 97.12 192 PRO A O 1
ATOM 1411 N N . PRO A 1 193 ? 2.610 5.723 -0.699 1.00 96.31 193 PRO A N 1
ATOM 1412 C CA . PRO A 1 193 ? 3.411 6.840 -0.216 1.00 96.31 193 PRO A CA 1
ATOM 1413 C C . PRO A 1 193 ? 3.350 6.943 1.313 1.00 96.31 193 PRO A C 1
ATOM 1415 O O . PRO A 1 193 ? 2.536 6.302 1.977 1.00 96.31 193 PRO A O 1
ATOM 1418 N N . GLY A 1 194 ? 4.224 7.764 1.889 1.00 94.75 194 GLY A N 1
ATOM 1419 C CA . GLY A 1 194 ? 4.250 8.066 3.319 1.00 94.75 194 GLY A CA 1
ATOM 1420 C C . GLY A 1 194 ? 4.837 6.961 4.202 1.00 94.75 194 GLY A C 1
ATOM 1421 O O . GLY A 1 194 ? 5.150 7.208 5.364 1.00 94.75 194 GLY A O 1
ATOM 1422 N N . VAL A 1 195 ? 5.049 5.764 3.652 1.00 94.50 195 VAL A N 1
ATOM 1423 C CA . VAL A 1 195 ? 5.653 4.609 4.322 1.00 94.50 195 VAL A CA 1
ATOM 1424 C C . VAL A 1 195 ? 6.812 4.064 3.505 1.00 94.50 195 VAL A C 1
ATOM 1426 O O . VAL A 1 195 ? 6.843 4.170 2.282 1.00 94.50 195 VAL A O 1
ATOM 1429 N N . ARG A 1 196 ? 7.776 3.459 4.198 1.00 94.31 196 ARG A N 1
ATOM 1430 C CA . ARG A 1 196 ? 8.832 2.680 3.555 1.00 94.31 196 ARG A CA 1
ATOM 1431 C C . ARG A 1 196 ? 8.356 1.244 3.432 1.00 94.31 196 ARG A C 1
ATOM 1433 O O . ARG A 1 196 ? 7.990 0.630 4.434 1.00 94.31 196 ARG A O 1
ATOM 1440 N N . VAL A 1 197 ? 8.362 0.721 2.215 1.00 95.00 197 VAL A N 1
ATOM 1441 C CA . VAL A 1 197 ? 7.967 -0.658 1.928 1.00 95.00 197 VAL A CA 1
ATOM 1442 C C . VAL A 1 197 ? 9.067 -1.350 1.147 1.00 95.00 197 VAL A C 1
ATOM 1444 O O . VAL A 1 197 ? 9.897 -0.699 0.512 1.00 95.00 197 VAL A O 1
ATOM 1447 N N . SER A 1 198 ? 9.075 -2.678 1.183 1.00 95.31 198 SER A N 1
ATOM 1448 C CA . SER A 1 198 ? 9.954 -3.439 0.303 1.00 95.31 198 SER A CA 1
ATOM 1449 C C . SER A 1 198 ? 9.193 -3.836 -0.960 1.00 95.31 198 SER A C 1
ATOM 1451 O O . SER A 1 198 ? 8.243 -4.616 -0.851 1.00 95.31 198 SER A O 1
ATOM 1453 N N . PRO A 1 199 ? 9.537 -3.302 -2.144 1.00 95.38 199 PRO A N 1
ATOM 1454 C CA . PRO A 1 199 ? 8.814 -3.614 -3.365 1.00 95.38 199 PRO A CA 1
ATOM 1455 C C . PRO A 1 199 ? 9.131 -5.038 -3.839 1.00 95.38 199 PRO A C 1
ATOM 1457 O O . PRO A 1 199 ? 10.245 -5.536 -3.693 1.00 95.38 199 PRO A O 1
ATOM 1460 N N . ILE A 1 200 ? 8.136 -5.682 -4.440 1.00 95.19 200 ILE A N 1
ATOM 1461 C CA . ILE A 1 200 ? 8.256 -6.972 -5.122 1.00 95.19 200 ILE A CA 1
ATOM 1462 C C . ILE A 1 200 ? 8.209 -6.659 -6.611 1.00 95.19 200 ILE A C 1
ATOM 1464 O O . ILE A 1 200 ? 7.194 -6.162 -7.105 1.00 95.19 200 ILE A O 1
ATOM 1468 N N . LEU A 1 201 ? 9.310 -6.908 -7.315 1.00 94.31 201 LEU A N 1
ATOM 1469 C CA . LEU A 1 201 ? 9.512 -6.400 -8.669 1.00 94.31 201 LEU A CA 1
ATOM 1470 C C . LEU A 1 201 ? 9.702 -7.525 -9.678 1.00 94.31 201 LEU A C 1
ATOM 1472 O O . LEU A 1 201 ? 10.246 -8.589 -9.378 1.00 94.31 201 LEU A O 1
ATOM 1476 N N . SER A 1 202 ? 9.310 -7.230 -10.905 1.00 93.50 202 SER A N 1
ATOM 1477 C CA . SER A 1 202 ? 9.654 -7.985 -12.093 1.00 93.50 202 SER A CA 1
ATOM 1478 C C . SER A 1 202 ? 10.357 -7.048 -13.066 1.00 93.50 202 SER A C 1
ATOM 1480 O O . SER A 1 202 ? 9.906 -5.931 -13.307 1.00 93.50 202 SER A O 1
ATOM 1482 N N . SER A 1 203 ? 11.503 -7.471 -13.577 1.00 94.44 203 SER A N 1
ATOM 1483 C CA . SER A 1 203 ? 12.345 -6.671 -14.455 1.00 94.44 203 SER A CA 1
ATOM 1484 C C . SER A 1 203 ? 12.609 -7.430 -15.748 1.00 94.44 203 SER A C 1
ATOM 1486 O O . SER A 1 203 ? 12.851 -8.639 -15.735 1.00 94.44 203 SER A O 1
ATOM 1488 N N . ASN A 1 204 ? 12.564 -6.709 -16.865 1.00 94.94 204 ASN A N 1
ATOM 1489 C CA . ASN A 1 204 ? 12.798 -7.265 -18.187 1.00 94.94 204 ASN A CA 1
ATOM 1490 C C . ASN A 1 204 ? 13.747 -6.381 -18.993 1.00 94.94 204 ASN A C 1
ATOM 1492 O O . ASN A 1 204 ? 13.604 -5.159 -18.996 1.00 94.94 204 ASN A O 1
ATOM 1496 N N . ILE A 1 205 ? 14.666 -7.006 -19.725 1.00 95.25 205 ILE A N 1
ATOM 1497 C CA . ILE A 1 205 ? 15.507 -6.344 -20.724 1.00 95.25 205 ILE A CA 1
ATOM 1498 C C . ILE A 1 205 ? 15.465 -7.165 -22.009 1.00 95.25 205 ILE A C 1
ATOM 1500 O O . ILE A 1 205 ? 15.842 -8.335 -22.020 1.00 95.25 205 ILE A O 1
ATOM 1504 N N . LEU A 1 206 ? 15.089 -6.510 -23.102 1.00 94.69 206 LEU A N 1
ATOM 1505 C CA . LEU A 1 206 ? 15.178 -7.024 -24.460 1.00 94.69 206 LEU A CA 1
ATOM 1506 C C . LEU A 1 206 ? 16.215 -6.218 -25.246 1.00 94.69 206 LEU A C 1
ATOM 1508 O O . LEU A 1 206 ? 16.068 -5.006 -25.417 1.00 94.69 206 LEU A O 1
ATOM 1512 N N . LEU A 1 207 ? 17.224 -6.895 -25.791 1.00 94.69 207 LEU A N 1
ATOM 1513 C CA . LEU A 1 207 ? 18.127 -6.329 -26.796 1.00 94.69 207 LEU A CA 1
ATOM 1514 C C . LEU A 1 207 ? 17.612 -6.637 -28.206 1.00 94.69 207 LEU A C 1
ATOM 1516 O O . LEU A 1 207 ? 17.181 -7.752 -28.472 1.00 94.69 207 LEU A O 1
ATOM 1520 N N . SER A 1 208 ? 17.693 -5.677 -29.129 1.00 92.69 208 SER A N 1
ATOM 1521 C CA . SER A 1 208 ? 17.348 -5.871 -30.551 1.00 92.69 208 SER A CA 1
ATOM 1522 C C . SER A 1 208 ? 18.567 -6.122 -31.451 1.00 92.69 208 SER A C 1
ATOM 1524 O O . SER A 1 208 ? 18.411 -6.425 -32.630 1.00 92.69 208 SER A O 1
ATOM 1526 N N . ALA A 1 209 ? 19.778 -6.041 -30.896 1.00 89.50 209 ALA A N 1
ATOM 1527 C CA . ALA A 1 209 ? 21.049 -6.316 -31.567 1.00 89.50 209 ALA A CA 1
ATOM 1528 C C . ALA A 1 209 ? 22.066 -6.896 -30.568 1.00 89.50 209 ALA A C 1
ATOM 1530 O O . ALA A 1 209 ? 21.810 -6.899 -29.363 1.00 89.50 209 ALA A O 1
ATOM 1531 N N . VAL A 1 210 ? 23.222 -7.379 -31.046 1.00 90.81 210 VAL A N 1
ATOM 1532 C CA . VAL A 1 210 ? 24.333 -7.776 -30.156 1.00 90.81 210 VAL A CA 1
ATOM 1533 C C . VAL A 1 210 ? 24.691 -6.586 -29.268 1.00 90.81 210 VAL A C 1
ATOM 1535 O O . VAL A 1 210 ? 24.909 -5.480 -29.764 1.00 90.81 210 VAL A O 1
ATOM 1538 N N . GLY A 1 211 ? 24.750 -6.805 -27.960 1.00 91.00 211 GLY A N 1
ATOM 1539 C CA . GLY A 1 211 ? 24.978 -5.730 -27.011 1.00 91.00 211 GLY A CA 1
ATOM 1540 C C . GLY A 1 211 ? 25.095 -6.213 -25.580 1.00 91.00 211 GLY A C 1
ATOM 1541 O O . GLY A 1 211 ? 24.986 -7.406 -25.301 1.00 91.00 211 GLY A O 1
ATOM 1542 N N . ASN A 1 212 ? 25.294 -5.265 -24.674 1.00 93.31 212 ASN A N 1
ATOM 1543 C CA . ASN A 1 212 ? 25.282 -5.495 -23.240 1.00 93.31 212 ASN A CA 1
ATOM 1544 C C . ASN A 1 212 ? 24.497 -4.383 -22.546 1.00 93.31 212 ASN A C 1
ATOM 1546 O O . ASN A 1 212 ? 24.851 -3.206 -22.648 1.00 93.31 212 ASN A O 1
ATOM 1550 N N . ALA A 1 213 ? 23.440 -4.777 -21.843 1.00 94.69 213 ALA A N 1
ATOM 1551 C CA . ALA A 1 213 ? 22.620 -3.893 -21.039 1.00 94.69 213 ALA A CA 1
ATOM 1552 C C . ALA A 1 213 ? 22.381 -4.477 -19.648 1.00 94.69 213 ALA A C 1
ATOM 1554 O O . ALA A 1 213 ? 22.186 -5.686 -19.480 1.00 94.69 213 ALA A O 1
ATOM 1555 N N . VAL A 1 214 ? 22.381 -3.599 -18.648 1.00 95.00 214 VAL A N 1
ATOM 1556 C CA . VAL A 1 214 ? 22.193 -3.948 -17.241 1.00 95.00 214 VAL A CA 1
ATOM 1557 C C . VAL A 1 214 ? 21.279 -2.925 -16.587 1.00 95.00 214 VAL A C 1
ATOM 1559 O O . VAL A 1 214 ? 21.505 -1.721 -16.696 1.00 95.00 214 VAL A O 1
ATOM 1562 N N . GLN A 1 215 ? 20.284 -3.416 -15.858 1.00 95.69 215 GLN A N 1
ATOM 1563 C CA . GLN A 1 215 ? 19.547 -2.619 -14.889 1.00 95.69 215 GLN A CA 1
ATOM 1564 C C . GLN A 1 215 ? 20.179 -2.793 -13.509 1.00 95.69 215 GLN A C 1
ATOM 1566 O O . GLN A 1 215 ? 20.427 -3.920 -13.063 1.00 95.69 215 GLN A O 1
ATOM 1571 N N . LEU A 1 216 ? 20.422 -1.673 -12.838 1.00 95.19 216 LEU A N 1
ATOM 1572 C CA . LEU A 1 216 ? 20.937 -1.600 -11.481 1.00 95.19 216 LEU A CA 1
ATOM 1573 C C . LEU A 1 216 ? 19.907 -0.930 -10.567 1.00 95.19 216 LEU A C 1
ATOM 1575 O O . LEU A 1 216 ? 19.205 -0.010 -10.991 1.00 95.19 216 LEU A O 1
ATOM 1579 N N . MET A 1 217 ? 19.850 -1.361 -9.310 1.00 95.88 217 MET A N 1
ATOM 1580 C CA . MET A 1 217 ? 18.945 -0.824 -8.298 1.00 95.88 217 MET A CA 1
ATOM 1581 C C . MET A 1 217 ? 19.615 -0.712 -6.922 1.00 95.88 217 MET A C 1
ATOM 1583 O O . MET A 1 217 ? 20.604 -1.392 -6.632 1.00 95.88 217 MET A O 1
ATOM 1587 N N . GLY A 1 218 ? 19.080 0.175 -6.088 1.00 95.25 218 GLY A N 1
ATOM 1588 C CA . GLY A 1 218 ? 19.419 0.338 -4.677 1.00 95.25 218 GLY A CA 1
ATOM 1589 C C . GLY A 1 218 ? 18.247 0.919 -3.884 1.00 95.25 218 GLY A C 1
ATOM 1590 O O . GLY A 1 218 ? 17.222 1.299 -4.456 1.00 95.25 218 GLY A O 1
ATOM 1591 N N . ASP A 1 219 ? 18.399 0.994 -2.564 1.00 95.25 219 ASP A N 1
ATOM 1592 C CA . ASP A 1 219 ? 17.380 1.554 -1.670 1.00 95.25 219 ASP A CA 1
ATOM 1593 C C . ASP A 1 219 ? 17.076 3.017 -1.997 1.00 95.25 219 ASP A C 1
ATOM 1595 O O . ASP A 1 219 ? 17.969 3.779 -2.355 1.00 95.25 219 ASP A O 1
ATOM 1599 N N . GLY A 1 220 ? 15.825 3.443 -1.822 1.00 95.56 220 GLY A N 1
ATOM 1600 C CA . GLY A 1 220 ? 15.377 4.800 -2.159 1.00 95.56 220 GLY A CA 1
ATOM 1601 C C . GLY A 1 220 ? 16.028 5.919 -1.357 1.00 95.56 220 GLY A C 1
ATOM 1602 O O . GLY A 1 220 ? 16.133 7.040 -1.844 1.00 95.56 220 GLY A O 1
ATOM 1603 N N . GLU A 1 221 ? 16.470 5.613 -0.141 1.00 93.44 221 GLU A N 1
ATOM 1604 C CA . GLU A 1 221 ? 17.227 6.532 0.723 1.00 93.44 221 GLU A CA 1
ATOM 1605 C C . GLU A 1 221 ? 18.735 6.475 0.450 1.00 93.44 221 GLU A C 1
ATOM 1607 O O . GLU A 1 221 ? 19.500 7.287 0.964 1.00 93.44 221 GLU A O 1
ATOM 1612 N N . GLY A 1 222 ? 19.174 5.493 -0.339 1.00 92.19 222 GLY A N 1
ATOM 1613 C CA . GLY A 1 222 ? 20.551 5.382 -0.779 1.00 92.19 222 GLY A CA 1
ATOM 1614 C C . GLY A 1 222 ? 20.894 6.418 -1.846 1.00 92.19 222 GLY A C 1
ATOM 1615 O O . GLY A 1 222 ? 20.037 7.088 -2.420 1.00 92.19 222 GLY A O 1
ATOM 1616 N N . THR A 1 223 ? 22.186 6.511 -2.145 1.00 93.12 223 THR A N 1
ATOM 1617 C CA . THR A 1 223 ? 22.740 7.391 -3.186 1.00 93.12 223 THR A CA 1
ATOM 1618 C C . THR A 1 223 ? 23.285 6.616 -4.384 1.00 93.12 223 THR A C 1
ATOM 1620 O O . THR A 1 223 ? 23.855 7.211 -5.294 1.00 93.12 223 THR A O 1
ATOM 1623 N N . THR A 1 224 ? 23.148 5.287 -4.391 1.00 93.31 224 THR A N 1
ATOM 1624 C CA . THR A 1 224 ? 23.722 4.401 -5.409 1.00 93.31 224 THR A CA 1
ATOM 1625 C C . THR A 1 224 ? 22.717 3.345 -5.859 1.00 93.31 224 THR A C 1
ATOM 1627 O O . THR A 1 224 ? 21.838 2.935 -5.104 1.00 93.31 224 THR A O 1
ATOM 1630 N N . ALA A 1 225 ? 22.881 2.869 -7.094 1.00 93.25 225 ALA A N 1
ATOM 1631 C CA . ALA A 1 225 ? 22.223 1.676 -7.613 1.00 93.25 225 ALA A CA 1
ATOM 1632 C C . ALA A 1 225 ? 23.287 0.582 -7.791 1.00 93.25 225 ALA A C 1
ATOM 1634 O O . ALA A 1 225 ? 23.887 0.449 -8.853 1.00 93.25 225 ALA A O 1
ATOM 1635 N N . ALA A 1 226 ? 23.607 -0.137 -6.714 1.00 85.81 226 ALA A N 1
ATOM 1636 C CA . ALA A 1 226 ? 24.759 -1.044 -6.687 1.00 85.81 226 ALA A CA 1
ATOM 1637 C C . ALA A 1 226 ? 24.425 -2.485 -7.110 1.00 85.81 226 ALA A C 1
ATOM 1639 O O . ALA A 1 226 ? 25.314 -3.231 -7.523 1.00 85.81 226 ALA A O 1
ATOM 1640 N N . MET A 1 227 ? 23.159 -2.898 -7.015 1.00 91.75 227 MET A N 1
ATOM 1641 C CA . MET A 1 227 ? 22.752 -4.276 -7.281 1.00 91.75 227 MET A CA 1
ATOM 1642 C C . MET A 1 227 ? 22.223 -4.428 -8.698 1.00 91.75 227 MET A C 1
ATOM 1644 O O . MET A 1 227 ? 21.273 -3.757 -9.085 1.00 91.75 227 MET A O 1
ATOM 1648 N N . ALA A 1 228 ? 22.786 -5.356 -9.467 1.00 92.31 228 ALA A N 1
ATOM 1649 C CA . ALA A 1 228 ? 22.232 -5.688 -10.771 1.00 92.31 228 ALA A CA 1
ATOM 1650 C C . ALA A 1 228 ? 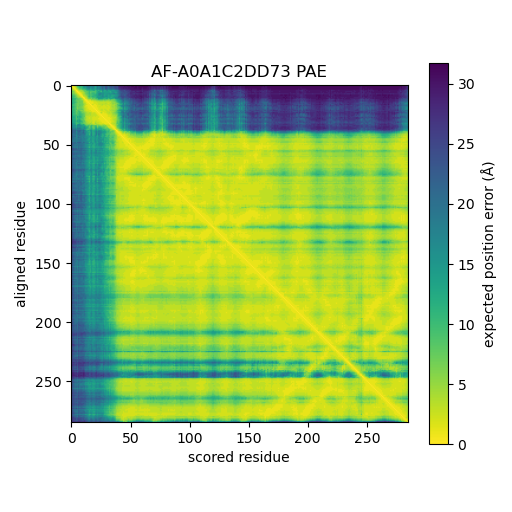21.010 -6.586 -10.647 1.00 92.31 228 ALA A C 1
ATOM 1652 O O . ALA A 1 228 ? 21.090 -7.678 -10.088 1.00 92.31 228 ALA A O 1
ATOM 1653 N N . ILE A 1 229 ? 19.904 -6.125 -11.222 1.00 92.75 229 ILE A N 1
ATOM 1654 C CA . ILE A 1 229 ? 18.610 -6.798 -11.127 1.00 92.75 229 ILE A CA 1
ATOM 1655 C C . ILE A 1 229 ? 18.256 -7.561 -12.399 1.00 92.75 229 ILE A C 1
ATOM 1657 O O . ILE A 1 229 ? 17.586 -8.585 -12.341 1.00 92.75 229 ILE A O 1
ATOM 1661 N N . CYS A 1 230 ? 18.742 -7.112 -13.553 1.00 93.69 230 CYS A N 1
ATOM 1662 C CA . CYS A 1 230 ? 18.557 -7.806 -14.820 1.00 93.69 230 CYS A CA 1
ATOM 1663 C C . CYS A 1 230 ? 19.691 -7.458 -15.781 1.00 93.69 230 CYS A C 1
ATOM 1665 O O . CYS A 1 230 ? 20.239 -6.351 -15.740 1.00 93.69 230 CYS A O 1
ATOM 1667 N N . ARG A 1 231 ? 20.075 -8.427 -16.618 1.00 93.19 231 ARG A N 1
ATOM 1668 C CA . ARG A 1 231 ? 21.154 -8.293 -17.601 1.00 93.19 231 ARG A CA 1
ATOM 1669 C C . ARG A 1 231 ? 20.804 -9.007 -18.897 1.00 93.19 231 ARG A C 1
ATOM 1671 O O . ARG A 1 231 ? 20.407 -10.167 -18.872 1.00 93.19 231 ARG A O 1
ATOM 1678 N N . ALA A 1 232 ? 21.052 -8.354 -20.022 1.00 93.00 232 ALA A N 1
ATOM 1679 C CA . ALA A 1 232 ? 21.027 -8.972 -21.342 1.00 93.00 232 ALA A CA 1
ATOM 1680 C C . ALA A 1 232 ? 22.366 -8.697 -22.036 1.00 93.00 232 ALA A C 1
ATOM 1682 O O . ALA A 1 232 ? 22.854 -7.568 -22.018 1.00 93.00 232 ALA A O 1
ATOM 1683 N N . ASN A 1 233 ? 22.992 -9.729 -22.601 1.00 91.19 233 ASN A N 1
ATOM 1684 C CA . ASN A 1 233 ? 24.361 -9.657 -23.129 1.00 91.19 233 ASN A CA 1
ATOM 1685 C C . ASN A 1 233 ? 24.556 -10.376 -24.477 1.00 91.19 233 ASN A C 1
ATOM 1687 O O . ASN A 1 233 ? 25.690 -10.615 -24.887 1.00 91.19 233 ASN A O 1
ATOM 1691 N N . ILE A 1 234 ? 23.464 -10.756 -25.144 1.00 86.19 234 ILE A N 1
ATOM 1692 C CA . ILE A 1 234 ? 23.469 -11.472 -26.427 1.00 86.19 234 ILE A CA 1
ATOM 1693 C C . ILE A 1 234 ? 22.435 -10.818 -27.356 1.00 86.19 234 ILE A C 1
ATOM 1695 O O . ILE A 1 234 ? 21.466 -10.214 -26.887 1.00 86.19 234 ILE A O 1
ATOM 1699 N N . ALA A 1 235 ? 22.637 -10.918 -28.675 1.00 84.06 235 ALA A N 1
ATOM 1700 C CA . ALA A 1 235 ? 21.661 -10.455 -29.662 1.00 84.06 235 ALA A CA 1
ATOM 1701 C C . ALA A 1 235 ? 20.287 -11.079 -29.437 1.00 84.06 235 ALA A C 1
ATOM 1703 O O . ALA A 1 235 ? 20.185 -12.282 -29.198 1.00 84.06 235 ALA A O 1
ATOM 1704 N N . SER A 1 236 ? 19.241 -10.256 -29.540 1.00 83.69 236 SER A N 1
ATOM 1705 C CA . SER A 1 236 ? 17.853 -10.709 -29.396 1.00 83.69 236 SER A CA 1
ATOM 1706 C C . SER A 1 236 ? 17.563 -11.383 -28.045 1.00 83.69 236 SER A C 1
ATOM 1708 O O . SER A 1 236 ? 16.569 -12.092 -27.908 1.00 83.69 236 SER A O 1
ATOM 1710 N N . SER A 1 237 ? 18.423 -11.165 -27.039 1.00 87.19 237 SER A N 1
ATOM 1711 C CA . SER A 1 237 ? 18.237 -11.687 -25.687 1.00 87.19 237 SER A CA 1
ATOM 1712 C C . SER A 1 237 ? 17.079 -10.968 -25.016 1.00 87.19 237 SER A C 1
ATOM 1714 O O . SER A 1 237 ? 17.094 -9.741 -24.915 1.00 87.19 237 SER A O 1
ATOM 1716 N N . ASN A 1 238 ? 16.122 -11.745 -24.515 1.00 88.88 238 ASN A N 1
ATOM 1717 C CA . ASN A 1 238 ? 15.056 -11.285 -23.636 1.00 88.88 238 ASN A CA 1
ATOM 1718 C C . ASN A 1 238 ? 15.289 -11.900 -22.255 1.00 88.88 238 ASN A C 1
ATOM 1720 O O . ASN A 1 238 ? 15.057 -13.095 -22.064 1.00 88.88 238 ASN A O 1
ATOM 1724 N N . THR A 1 239 ? 15.803 -11.106 -21.321 1.00 87.75 239 THR A N 1
ATOM 1725 C CA . THR A 1 239 ? 16.086 -11.565 -19.962 1.00 87.75 239 THR A CA 1
ATOM 1726 C C . THR A 1 239 ? 15.032 -11.044 -19.008 1.00 87.75 239 THR A C 1
ATOM 1728 O O . THR A 1 239 ? 14.836 -9.836 -18.893 1.00 87.75 239 THR A O 1
ATOM 1731 N N . PHE A 1 240 ? 14.432 -11.966 -18.264 1.00 87.69 240 PHE A N 1
ATOM 1732 C CA . PHE A 1 240 ? 13.422 -11.681 -17.262 1.00 87.69 240 PHE A CA 1
ATOM 1733 C C . PHE A 1 240 ? 13.918 -12.092 -15.876 1.00 87.69 240 PHE A C 1
ATOM 1735 O O . PHE A 1 240 ? 14.331 -13.237 -15.677 1.00 87.69 240 PHE A O 1
ATOM 1742 N N . THR A 1 241 ? 13.831 -11.179 -14.912 1.00 86.00 241 THR A N 1
ATOM 1743 C CA . THR A 1 241 ? 14.180 -11.446 -13.516 1.00 86.00 241 THR A CA 1
ATOM 1744 C C . THR A 1 241 ? 13.015 -11.102 -12.603 1.00 86.00 241 THR A C 1
ATOM 1746 O O . THR A 1 241 ? 12.501 -9.985 -12.608 1.00 86.00 241 THR A O 1
ATOM 1749 N N . ASN A 1 242 ? 12.651 -12.055 -11.749 1.00 81.44 242 ASN A N 1
ATOM 1750 C CA . ASN A 1 242 ? 11.729 -11.836 -10.645 1.00 81.44 242 ASN A CA 1
ATOM 1751 C C . ASN A 1 242 ? 12.515 -11.556 -9.365 1.00 81.44 242 ASN A C 1
ATOM 1753 O O . ASN A 1 242 ? 13.192 -12.433 -8.830 1.00 81.44 242 ASN A O 1
ATOM 1757 N N . LEU A 1 243 ? 12.376 -10.346 -8.841 1.00 78.25 243 LEU A N 1
ATOM 1758 C CA . LEU A 1 243 ? 12.822 -9.970 -7.504 1.00 78.25 243 LEU A CA 1
ATOM 1759 C C . LEU A 1 243 ? 11.651 -10.174 -6.544 1.00 78.25 243 LEU A C 1
ATOM 1761 O O . LEU A 1 243 ? 11.034 -9.233 -6.046 1.00 78.25 243 LEU A O 1
ATOM 1765 N N . THR A 1 244 ? 11.294 -11.440 -6.348 1.00 64.56 244 THR A N 1
ATOM 1766 C CA . THR A 1 244 ? 10.107 -11.821 -5.574 1.00 64.56 244 THR A CA 1
ATOM 1767 C C . THR A 1 244 ? 10.359 -11.954 -4.074 1.00 64.56 244 THR A C 1
ATOM 1769 O O . THR A 1 244 ? 9.408 -12.144 -3.317 1.00 64.56 244 THR A O 1
ATOM 1772 N N . GLY A 1 245 ? 11.619 -11.874 -3.637 1.00 63.53 245 GLY A N 1
ATOM 1773 C CA . GLY A 1 245 ? 11.998 -11.928 -2.228 1.00 63.53 245 GLY A CA 1
ATOM 1774 C C . GLY A 1 245 ? 11.777 -10.575 -1.541 1.00 63.53 245 GLY A C 1
ATOM 1775 O O . GLY A 1 245 ? 12.445 -9.610 -1.915 1.00 63.53 245 GLY A O 1
ATOM 1776 N N . PRO A 1 246 ? 10.880 -10.468 -0.544 1.00 62.69 246 PRO A N 1
ATOM 1777 C CA . PRO A 1 246 ? 10.734 -9.232 0.209 1.00 62.69 246 PRO A CA 1
ATOM 1778 C C . PRO A 1 246 ? 12.016 -8.931 0.996 1.00 62.69 246 PRO A C 1
ATOM 1780 O O . PRO A 1 246 ? 12.523 -9.793 1.711 1.00 62.69 246 PRO A O 1
ATOM 1783 N N . GLY A 1 247 ? 12.505 -7.697 0.896 1.00 68.44 247 GLY A N 1
ATOM 1784 C CA . GLY A 1 247 ? 13.699 -7.202 1.587 1.00 68.44 247 GLY A CA 1
ATOM 1785 C C . GLY A 1 247 ? 14.898 -6.905 0.684 1.00 68.44 247 GLY A C 1
ATOM 1786 O O . GLY A 1 247 ? 15.917 -6.469 1.202 1.00 68.44 247 GLY A O 1
ATOM 1787 N N . ALA A 1 248 ? 14.801 -7.118 -0.635 1.00 80.44 248 ALA A N 1
ATOM 1788 C CA . ALA A 1 248 ? 15.905 -6.808 -1.552 1.00 80.44 248 ALA A CA 1
ATOM 1789 C C . ALA A 1 248 ? 16.210 -5.304 -1.619 1.00 80.44 248 ALA A C 1
ATOM 1791 O O . ALA A 1 248 ? 17.371 -4.919 -1.701 1.00 80.44 248 ALA A O 1
ATOM 1792 N N . PHE A 1 249 ? 15.161 -4.481 -1.561 1.00 91.25 249 PHE A N 1
ATOM 1793 C CA . PHE A 1 249 ? 15.255 -3.027 -1.521 1.00 91.25 249 PHE A CA 1
ATOM 1794 C C . PHE A 1 249 ? 14.197 -2.456 -0.575 1.00 91.25 249 PHE A C 1
ATOM 1796 O O . PHE A 1 249 ? 13.167 -3.097 -0.326 1.00 91.25 249 PHE A O 1
ATOM 1803 N N . LEU A 1 250 ? 14.419 -1.241 -0.090 1.00 93.75 250 LEU A N 1
ATOM 1804 C CA . LEU A 1 250 ? 13.437 -0.421 0.614 1.00 93.75 250 LEU A CA 1
ATOM 1805 C C . LEU A 1 250 ? 13.188 0.878 -0.143 1.00 93.75 250 LEU A C 1
ATOM 1807 O O . LEU A 1 250 ? 14.122 1.551 -0.583 1.00 93.75 250 LEU A O 1
ATOM 181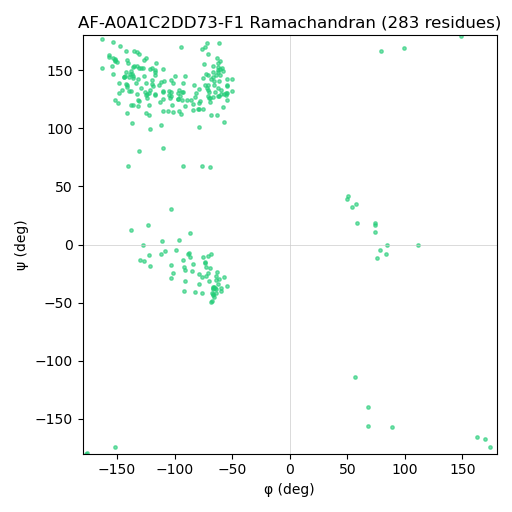1 N N . THR A 1 251 ? 11.920 1.261 -0.263 1.00 96.06 251 THR A N 1
ATOM 1812 C CA . THR A 1 251 ? 11.571 2.576 -0.797 1.00 96.06 251 THR A CA 1
ATOM 1813 C C . THR A 1 251 ? 11.842 3.677 0.222 1.00 96.06 251 THR A C 1
ATOM 1815 O O . THR A 1 251 ? 11.787 3.455 1.435 1.00 96.06 251 THR A O 1
ATOM 1818 N N . ASN A 1 252 ? 12.062 4.897 -0.266 1.00 96.00 252 ASN A N 1
ATOM 1819 C CA . ASN A 1 252 ? 11.867 6.085 0.564 1.00 96.00 252 ASN A CA 1
ATOM 1820 C C . ASN A 1 252 ? 10.360 6.339 0.797 1.00 96.00 252 ASN A C 1
ATOM 1822 O O . ASN A 1 252 ? 9.496 5.665 0.225 1.00 96.00 252 ASN A O 1
ATOM 1826 N N . THR A 1 253 ? 10.024 7.315 1.644 1.00 95.50 253 THR A N 1
ATOM 1827 C CA . THR A 1 253 ? 8.620 7.660 1.956 1.00 95.50 253 THR A CA 1
ATOM 1828 C C . THR A 1 253 ? 7.885 8.340 0.800 1.00 95.50 253 THR A C 1
ATOM 1830 O O . THR A 1 253 ? 6.666 8.480 0.844 1.00 95.50 253 THR A O 1
ATOM 1833 N N . VAL A 1 254 ? 8.591 8.728 -0.262 1.00 96.25 254 VAL A N 1
ATOM 1834 C CA . VAL A 1 254 ? 8.011 9.272 -1.497 1.00 96.25 254 VAL A CA 1
ATOM 1835 C C . VAL A 1 254 ? 8.008 8.239 -2.622 1.00 96.25 254 VAL A C 1
ATOM 1837 O O . VAL A 1 254 ? 8.067 8.617 -3.789 1.00 96.25 254 VAL A O 1
ATOM 1840 N N . ARG A 1 255 ? 7.891 6.943 -2.276 1.00 96.50 255 ARG A N 1
ATOM 1841 C CA . ARG A 1 255 ? 7.701 5.792 -3.186 1.00 96.50 255 ARG A CA 1
ATOM 1842 C C . ARG A 1 255 ? 8.796 5.620 -4.249 1.00 96.50 255 ARG A C 1
ATOM 1844 O O . ARG A 1 255 ? 8.499 5.209 -5.366 1.00 96.50 255 ARG A O 1
ATOM 1851 N N . GLN A 1 256 ? 10.053 5.927 -3.934 1.00 97.31 256 GLN A N 1
ATOM 1852 C CA . GLN A 1 256 ? 11.172 5.792 -4.877 1.00 97.31 256 GLN A CA 1
ATOM 1853 C C . GLN A 1 256 ? 12.212 4.763 -4.436 1.00 97.31 256 GLN A C 1
ATOM 1855 O O . GLN A 1 256 ? 12.374 4.500 -3.245 1.00 97.31 256 GLN A O 1
ATOM 1860 N N . VAL A 1 257 ? 12.943 4.242 -5.421 1.00 96.56 257 VAL A N 1
ATOM 1861 C CA . VAL A 1 257 ? 14.201 3.480 -5.302 1.00 96.56 257 VAL A CA 1
ATOM 1862 C C . VAL A 1 257 ? 15.282 4.144 -6.158 1.00 96.56 257 VAL A C 1
ATOM 1864 O O . VAL A 1 257 ? 14.950 4.891 -7.078 1.00 96.56 257 VAL A O 1
ATOM 1867 N N . GLN A 1 258 ? 16.564 3.877 -5.900 1.00 97.44 258 GLN A N 1
ATOM 1868 C CA . GLN A 1 258 ? 17.625 4.303 -6.820 1.00 97.44 258 GLN A CA 1
ATOM 1869 C C . GLN A 1 258 ? 17.694 3.338 -8.000 1.00 97.44 258 GLN A C 1
ATOM 1871 O O . GLN A 1 258 ? 17.693 2.124 -7.805 1.00 97.44 258 GLN A O 1
ATOM 1876 N N . PHE A 1 259 ? 17.768 3.865 -9.218 1.00 97.44 259 PHE A N 1
ATOM 1877 C CA . PHE A 1 259 ? 17.779 3.070 -10.441 1.00 97.44 259 PHE A CA 1
ATOM 1878 C C . PHE A 1 259 ? 18.771 3.630 -11.456 1.00 97.44 259 PHE A C 1
ATOM 1880 O O . PHE A 1 259 ? 18.940 4.842 -11.590 1.00 97.44 259 PHE A O 1
ATOM 1887 N N . GLN A 1 260 ? 19.409 2.733 -12.199 1.00 97.06 260 GLN A N 1
ATOM 1888 C CA . GLN A 1 260 ? 20.252 3.075 -13.335 1.00 97.06 260 GLN A CA 1
ATOM 1889 C C . GLN A 1 260 ? 20.105 2.009 -14.418 1.00 97.06 260 GLN A C 1
ATOM 1891 O O . GLN A 1 260 ? 20.020 0.816 -14.127 1.00 97.06 260 GLN A O 1
ATOM 1896 N N . GLN A 1 261 ? 20.144 2.433 -15.679 1.00 96.56 261 GLN A N 1
ATOM 1897 C CA . GLN A 1 261 ? 20.193 1.528 -16.819 1.00 96.56 261 GLN A CA 1
ATOM 1898 C C . GLN A 1 261 ? 21.425 1.813 -17.662 1.00 96.56 261 GLN A C 1
ATOM 1900 O O . GLN A 1 261 ? 21.519 2.839 -18.338 1.00 96.56 261 GLN A O 1
ATOM 1905 N N . LEU A 1 262 ? 22.357 0.870 -17.644 1.00 95.19 262 LEU A N 1
ATOM 1906 C CA . LEU A 1 262 ? 23.566 0.923 -18.446 1.00 95.19 262 LEU A CA 1
ATOM 1907 C C . LEU A 1 262 ? 23.330 0.193 -19.766 1.00 95.19 262 LEU A C 1
ATOM 1909 O O . LEU A 1 262 ? 22.860 -0.942 -19.772 1.00 95.19 262 LEU A O 1
ATOM 1913 N N . LEU A 1 263 ? 23.689 0.843 -20.870 1.00 94.31 263 LEU A N 1
ATOM 1914 C CA . LEU A 1 263 ? 23.798 0.240 -22.195 1.00 94.31 263 LEU A CA 1
ATOM 1915 C C . LEU A 1 263 ? 25.237 0.450 -22.662 1.00 94.31 263 LEU A C 1
ATOM 1917 O O . LEU A 1 263 ? 25.596 1.545 -23.089 1.00 94.31 263 LEU A O 1
ATOM 1921 N N . THR A 1 264 ? 26.075 -0.573 -22.517 1.00 92.56 264 THR A N 1
ATOM 1922 C CA . THR A 1 264 ? 27.496 -0.485 -22.881 1.00 92.56 264 THR A CA 1
ATOM 1923 C C . THR A 1 264 ? 27.674 -0.569 -24.394 1.00 92.56 264 THR A C 1
ATOM 1925 O O . THR A 1 264 ? 28.463 0.177 -24.965 1.00 92.56 264 THR A O 1
ATOM 1928 N N . THR A 1 265 ? 26.923 -1.458 -25.048 1.00 91.19 265 THR A N 1
ATOM 1929 C CA . THR A 1 265 ? 26.893 -1.635 -26.508 1.00 91.19 265 THR A CA 1
ATOM 1930 C C . THR A 1 265 ? 25.529 -2.168 -26.953 1.00 91.19 265 THR A C 1
ATOM 1932 O O . THR A 1 265 ? 24.804 -2.770 -26.158 1.00 91.19 265 THR A O 1
ATOM 1935 N N . GLY A 1 266 ? 25.195 -1.995 -28.234 1.00 91.06 266 GLY A N 1
ATOM 1936 C CA . GLY A 1 266 ? 23.973 -2.523 -28.849 1.00 91.06 266 GLY A CA 1
ATOM 1937 C C . GLY A 1 266 ? 22.769 -1.588 -28.748 1.00 91.06 266 GLY A C 1
ATOM 1938 O O . GLY A 1 266 ? 22.911 -0.372 -28.628 1.00 91.06 266 GLY A O 1
ATOM 1939 N N . THR A 1 267 ? 21.566 -2.156 -28.836 1.00 92.69 267 THR A N 1
ATOM 1940 C CA . THR A 1 267 ? 20.301 -1.404 -28.846 1.00 92.69 267 THR A CA 1
ATOM 1941 C C . THR A 1 267 ? 19.259 -2.123 -27.999 1.00 92.69 267 THR A C 1
ATOM 1943 O O . THR A 1 267 ? 19.073 -3.333 -28.130 1.00 92.69 267 THR A O 1
ATOM 1946 N N . LEU A 1 268 ? 18.580 -1.378 -27.125 1.00 93.38 268 LEU A N 1
ATOM 1947 C CA . LEU A 1 268 ? 17.456 -1.889 -26.346 1.00 93.38 268 LEU A CA 1
ATOM 1948 C C . LEU A 1 268 ? 16.201 -1.914 -27.219 1.00 93.38 268 LEU A C 1
ATOM 1950 O O . LEU A 1 268 ? 15.762 -0.878 -27.712 1.00 93.38 268 LEU A O 1
ATOM 1954 N N . GLY A 1 269 ? 15.610 -3.095 -27.379 1.00 92.69 269 GLY A N 1
ATOM 1955 C CA . GLY A 1 269 ? 14.272 -3.246 -27.950 1.00 92.69 269 GLY A CA 1
ATOM 1956 C C . GLY A 1 269 ? 13.178 -2.933 -26.928 1.00 92.69 269 GLY A C 1
ATOM 1957 O O . GLY A 1 269 ? 12.138 -2.390 -27.280 1.00 92.69 269 GLY A O 1
ATOM 1958 N N . SER A 1 270 ? 13.417 -3.250 -25.653 1.00 93.81 270 SER A N 1
ATOM 1959 C CA . SER A 1 270 ? 12.545 -2.885 -24.536 1.00 93.81 270 SER A CA 1
ATOM 1960 C C . SER A 1 270 ? 13.298 -3.031 -23.220 1.00 93.81 270 SER A C 1
ATOM 1962 O O . SER A 1 270 ? 14.204 -3.853 -23.098 1.00 93.81 270 SER A O 1
ATOM 1964 N N . SER A 1 271 ? 12.918 -2.249 -22.224 1.00 95.31 271 SER A N 1
ATOM 1965 C CA . SER A 1 271 ? 13.394 -2.410 -20.864 1.00 95.31 271 SER A CA 1
ATOM 1966 C C . SER A 1 271 ? 12.317 -1.956 -19.900 1.00 95.31 271 SER A C 1
ATOM 1968 O O . SER A 1 271 ? 11.873 -0.811 -19.992 1.00 95.31 271 SER A O 1
ATOM 1970 N N . THR A 1 272 ? 11.877 -2.837 -19.006 1.00 96.31 272 THR A N 1
ATOM 1971 C CA . THR A 1 272 ? 10.752 -2.565 -18.107 1.00 96.31 272 THR A CA 1
ATOM 1972 C C . THR A 1 272 ? 11.057 -2.946 -16.668 1.00 96.31 272 THR A C 1
ATOM 1974 O O . THR A 1 272 ? 11.884 -3.819 -16.393 1.00 96.31 272 THR A O 1
ATOM 1977 N N . VAL A 1 273 ? 10.371 -2.266 -15.749 1.00 95.75 273 VAL A N 1
ATOM 1978 C CA . VAL A 1 273 ? 10.253 -2.662 -14.343 1.00 95.75 273 VAL A CA 1
ATOM 1979 C C . VAL A 1 273 ? 8.779 -2.574 -13.966 1.00 95.75 273 VAL A C 1
ATOM 1981 O O . VAL A 1 273 ? 8.163 -1.506 -14.035 1.00 95.75 273 VAL A O 1
ATOM 1984 N N . ASP A 1 274 ? 8.227 -3.715 -13.583 1.00 95.75 274 ASP A N 1
ATOM 1985 C CA . ASP A 1 274 ? 6.847 -3.895 -13.168 1.00 95.75 274 ASP A CA 1
ATOM 1986 C C . ASP A 1 274 ? 6.813 -4.191 -11.657 1.00 95.75 274 ASP A C 1
ATOM 1988 O O . ASP A 1 274 ? 7.550 -5.034 -11.141 1.00 95.75 274 ASP A O 1
ATOM 1992 N N . VAL A 1 275 ? 5.956 -3.485 -10.926 1.00 95.69 275 VAL A N 1
ATOM 1993 C CA . VAL A 1 275 ? 5.672 -3.722 -9.511 1.00 95.69 275 VAL A CA 1
ATOM 1994 C C . VAL A 1 275 ? 4.624 -4.819 -9.426 1.00 95.69 275 VAL A C 1
ATOM 1996 O O . VAL A 1 275 ? 3.486 -4.655 -9.864 1.00 95.69 275 VAL A O 1
ATOM 1999 N N . MET A 1 276 ? 5.000 -5.953 -8.846 1.00 95.19 276 MET A N 1
ATOM 2000 C CA . MET A 1 276 ? 4.088 -7.066 -8.574 1.00 95.19 276 MET A CA 1
ATOM 2001 C C . MET A 1 276 ? 3.344 -6.881 -7.249 1.00 95.19 276 MET A C 1
ATOM 2003 O O . MET A 1 276 ? 2.307 -7.498 -7.019 1.00 95.19 276 MET A O 1
ATOM 2007 N N . GLY A 1 277 ? 3.902 -6.076 -6.349 1.00 95.44 277 GLY A N 1
ATOM 2008 C CA . GLY A 1 277 ? 3.410 -5.908 -4.993 1.00 95.44 277 GLY A CA 1
ATOM 2009 C C . GLY A 1 277 ? 4.453 -5.271 -4.088 1.00 95.44 277 GLY A C 1
ATOM 2010 O O . GLY A 1 277 ? 5.467 -4.750 -4.550 1.00 95.44 277 GLY A O 1
ATOM 2011 N N . TRP A 1 278 ? 4.220 -5.342 -2.786 1.00 96.06 278 TRP A N 1
ATOM 2012 C CA . TRP A 1 278 ? 5.144 -4.864 -1.769 1.00 96.06 278 TRP A CA 1
ATOM 2013 C C . TRP A 1 278 ? 4.952 -5.628 -0.459 1.00 96.06 278 TRP A C 1
ATOM 2015 O O . TRP A 1 278 ? 3.914 -6.241 -0.208 1.00 96.06 278 TRP A O 1
ATOM 2025 N N . ARG A 1 279 ? 5.968 -5.578 0.399 1.00 95.31 279 ARG A N 1
ATOM 2026 C CA . ARG A 1 279 ? 5.868 -5.954 1.806 1.00 95.31 279 ARG A CA 1
ATOM 2027 C C . ARG A 1 279 ? 5.800 -4.700 2.662 1.00 95.31 279 ARG A C 1
ATOM 2029 O O . ARG A 1 279 ? 6.679 -3.843 2.572 1.00 95.31 279 ARG A O 1
ATOM 2036 N N . ASP A 1 280 ? 4.795 -4.640 3.524 1.00 94.94 280 ASP A N 1
ATOM 2037 C CA . ASP A 1 280 ? 4.577 -3.552 4.472 1.00 94.94 280 ASP A CA 1
ATOM 2038 C C . ASP A 1 280 ? 4.480 -4.099 5.898 1.00 94.94 280 ASP A C 1
ATOM 2040 O O . ASP A 1 280 ? 3.527 -4.797 6.251 1.00 94.94 280 ASP A O 1
ATOM 2044 N N . LEU A 1 281 ? 5.472 -3.760 6.724 1.00 90.94 281 LEU A N 1
ATOM 2045 C CA . LEU A 1 281 ? 5.540 -4.204 8.115 1.00 90.94 281 LEU A CA 1
ATOM 2046 C C . LEU A 1 281 ? 4.517 -3.506 9.013 1.00 90.94 281 LEU A C 1
ATOM 2048 O O . LEU A 1 281 ? 4.221 -4.020 10.085 1.00 90.94 281 LEU A O 1
ATOM 2052 N N . ARG A 1 282 ? 3.968 -2.347 8.618 1.00 92.75 282 ARG A N 1
ATOM 2053 C CA . ARG A 1 282 ? 2.913 -1.638 9.375 1.00 92.75 282 ARG A CA 1
ATOM 2054 C C . ARG A 1 282 ? 3.251 -1.444 10.862 1.00 92.75 282 ARG A C 1
ATOM 2056 O O . ARG A 1 282 ? 2.413 -1.649 11.744 1.00 92.75 282 ARG A O 1
ATOM 2063 N N . GLY A 1 283 ? 4.509 -1.095 11.133 1.00 83.94 283 GLY A N 1
ATOM 2064 C CA . GLY A 1 283 ? 5.025 -0.889 12.489 1.00 83.94 283 GLY A CA 1
ATOM 2065 C C . GLY A 1 283 ? 5.261 -2.171 13.297 1.00 83.94 283 GLY A C 1
ATOM 2066 O O . GLY A 1 283 ? 5.486 -2.073 14.499 1.00 83.94 283 GLY A O 1
ATOM 2067 N N . ARG A 1 284 ? 5.202 -3.359 12.677 1.00 78.88 284 ARG A N 1
ATOM 2068 C CA . ARG A 1 284 ? 5.689 -4.612 13.272 1.00 78.88 284 ARG A CA 1
ATOM 2069 C C . ARG A 1 284 ? 7.221 -4.627 13.212 1.00 78.88 284 ARG A C 1
ATOM 2071 O O . ARG A 1 284 ? 7.777 -4.563 12.115 1.00 78.88 284 ARG A O 1
ATOM 2078 N N . GLY A 1 285 ? 7.865 -4.640 14.379 1.00 57.72 285 GLY A N 1
ATOM 2079 C CA . GLY A 1 285 ? 9.309 -4.846 14.547 1.00 57.72 285 GLY A CA 1
ATOM 2080 C C . GLY A 1 285 ? 9.651 -6.319 14.689 1.00 57.72 285 GLY A C 1
ATOM 2081 O O . GLY A 1 285 ? 8.817 -7.047 15.274 1.00 57.72 285 GLY A O 1
#

Sequence (285 aa):
MTTLLNPNLIGQITAIGKSLLTAANSSAARDVLELAYGTAPYPPGHLNGLELSNNTADAVNDIDVAAGVCSDSTGIANIVLGAMTKRMDANWSGGSGNGALDTGALVDGWYHVFAILKPTPATSDLLVSQSVNAPTLPTGYTMFRRIGSVLRDAGSLVKFRQWGDIFKWDVPRRSFTNTAAVALGPLALDVPPGVRVSPILSSNILLSAVGNAVQLMGDGEGTTAAMAICRANIASSNTFTNLTGPGAFLTNTVRQVQFQQLLTTGTLGSSTVDVMGWRDLRGRG

Solvent-accessible surface area (backbone atoms only — not comparable to full-atom values): 14972 Å² total; per-residue (Å²): 133,85,79,87,68,61,73,85,52,61,84,77,49,51,78,63,56,50,51,45,75,65,33,90,44,75,65,52,30,46,54,50,45,34,75,73,72,44,74,79,49,41,59,69,34,36,72,45,68,44,48,57,37,60,26,91,90,44,44,48,51,27,38,28,32,42,42,31,42,29,18,22,75,85,28,73,41,68,38,63,39,71,63,38,38,32,24,46,78,32,60,57,43,91,61,65,75,25,18,16,19,47,67,86,75,76,67,68,42,61,34,30,35,27,46,32,27,17,77,83,73,77,44,54,48,65,39,32,23,74,42,79,87,68,58,62,68,58,94,72,38,83,45,42,28,63,64,51,69,51,46,30,51,95,86,24,41,60,60,51,47,60,56,95,47,37,40,30,41,74,63,65,44,78,50,43,76,46,55,68,68,38,75,79,43,78,40,58,46,91,55,64,61,72,39,64,31,16,54,21,36,36,31,39,32,28,27,68,31,61,26,33,36,37,37,23,32,29,31,30,81,51,93,49,45,82,43,76,64,36,63,27,70,43,54,64,27,71,31,76,29,75,45,71,58,74,67,82,37,40,31,25,46,79,19,20,25,19,30,28,31,49,60,84,43,62,44,48,65,36,34,38,34,29,35,38,30,35,32,46,60,68,67,46,127

Nearest PDB structures (foldseek):
  5cw0-assembly1_A  TM=5.947E-01  e=1.619E-02  Panicum mosaic satellite virus
  1nzc-assembly2_C  TM=3.642E-01  e=1.173E-02  Streptococcus suis
  8hcj-assembly2_F  TM=2.453E-01  e=9.460E-03  Pseudopedobacter saltans DSM 12145
  7ang-assembly2_C  TM=2.121E-01  e=2.236E-02  Campylobacter jejuni
  5l73-assembly1_B  TM=3.110E-01  e=2.512E-01  Homo sapiens

pLDDT: mean 90.68, std 10.68, range [41.66, 98.44]

Mean predicted aligned error: 8.11 Å

Secondary structure (DSSP, 8-state):
------HHHHTTS-HHHHHHHT-SSHHHHHHHHHHHH-SPPPPTT-EEE--EEE-SS-TTTEEEE--EEEE-TTSS-EEEE--EEEEEEEE--SSTTSEEE-SS---SEEEEEEEEEEETTEEEEEEEES-SS---PPTT--EEEEEEEEEEETTEEPPEEEETTEEEEEEEEEEEEESS-EEEEEEE-SS-TTS--EEEEEEEEEESSS-EEEEEEE-TTSS---EEEEEE-STT-EEEEEE-STTS----TTSEEEEEEEEEES-EEEEEEEEEEEE--TT--

Foldseek 3Di:
DPDPDDPVCVVVADPLRVQLSPQPDPVSNVVSCCVVPNDAFDAFLDWDFQFKFQDPVASFFKIWTDWIWDQFNVSRDIQGDHTAMEGCQADDDDDHPYHAEQDDGDDFFKKWKKWWFQVVVTDIDIHIYLDPPDGNDDPRTDTMATPGMWGRDPSGTFGWGDDQQWIFGPDWAWQDKDWDWFDKDKGADPDRAQDKWFFWKKKKWFFQAQWKKWKFWEAQPDPDRHHTQWIDHGHRDITMGTSRDGPPYIYDNGRIIIITMDTPDGTTPMITMITRTIGDSRRRD

Organism: NCBI:txid1566387